Protein AF-A0A7C6Q1K0-F1 (afdb_monomer)

Secondary structure (DSSP, 8-state):
-HHHHHHHHHHHHHT-TTS-HHHHHHHHHHHHHHHHHH-HHHHHHHHHHHHHHHHHHHHHHHHHHGGG--GGGGPSTTTT-HHHHHHHHHHHHHHHHGGGGGGGTGGG-S-HHHHHHHHHHHHHHHHHHHHHHHHHHHHHH-HHHHHH-SSHHHHHHHT--BTTTB--HHHHHHHHHHHHHHHHHHHHHHHHHHHHHHHTT-S-GGGGHHHHHHHHHHHHHHS-SSHHHHHHIIIIIHHHHHHIIIIIHHHHHHHHHHHHHHHHHHHHHH--

Structure (mmCIF, N/CA/C/O backbone):
data_AF-A0A7C6Q1K0-F1
#
_entry.id   AF-A0A7C6Q1K0-F1
#
loop_
_atom_site.group_PDB
_atom_site.id
_atom_site.type_symbol
_atom_site.label_atom_id
_atom_site.label_alt_id
_atom_site.label_comp_id
_atom_site.label_asym_id
_atom_site.label_entity_id
_atom_site.label_seq_id
_atom_site.pdbx_PDB_ins_code
_atom_site.Cartn_x
_atom_site.Cartn_y
_atom_site.Cartn_z
_atom_site.occupancy
_atom_site.B_iso_or_equiv
_atom_site.auth_seq_id
_atom_site.auth_comp_id
_atom_site.auth_asym_id
_atom_site.auth_atom_id
_atom_site.pdbx_PDB_model_num
ATOM 1 N N . SER A 1 1 ? -13.123 0.750 -1.285 1.00 86.75 1 SER A N 1
ATOM 2 C CA . SER A 1 1 ? -13.668 0.394 -2.612 1.00 86.75 1 SER A CA 1
ATOM 3 C C . SER A 1 1 ? -12.655 0.609 -3.732 1.00 86.75 1 SER A C 1
ATOM 5 O O . SER A 1 1 ? -12.453 -0.332 -4.482 1.00 86.75 1 SER A O 1
ATOM 7 N N . THR A 1 2 ? -11.975 1.762 -3.834 1.00 90.44 2 THR A N 1
ATOM 8 C CA . THR A 1 2 ? -11.010 2.048 -4.922 1.00 90.44 2 THR A CA 1
ATOM 9 C C . THR A 1 2 ? -9.919 0.981 -5.064 1.00 90.44 2 THR A C 1
ATOM 11 O O . THR A 1 2 ? -9.780 0.414 -6.136 1.00 90.44 2 THR A O 1
ATOM 14 N N . ILE A 1 3 ? -9.226 0.620 -3.972 1.00 89.38 3 ILE A N 1
ATOM 15 C CA . ILE A 1 3 ? -8.176 -0.425 -3.985 1.00 89.38 3 ILE A CA 1
ATOM 16 C C . ILE A 1 3 ? -8.746 -1.793 -4.396 1.00 89.38 3 ILE A C 1
ATOM 18 O O . ILE A 1 3 ? -8.099 -2.564 -5.092 1.00 89.38 3 ILE A O 1
ATOM 22 N N . LEU A 1 4 ? -9.983 -2.096 -3.984 1.00 94.00 4 LEU A N 1
ATOM 23 C CA . LEU A 1 4 ? -10.667 -3.328 -4.377 1.00 94.00 4 LEU A CA 1
ATOM 24 C C . LEU A 1 4 ? -10.965 -3.331 -5.885 1.00 94.00 4 LEU A C 1
ATOM 26 O O . LEU A 1 4 ? -10.744 -4.346 -6.539 1.00 94.00 4 LEU A O 1
ATOM 30 N N . ARG A 1 5 ? -11.424 -2.201 -6.442 1.00 93.81 5 ARG A N 1
ATOM 31 C CA . ARG A 1 5 ? -11.647 -2.042 -7.887 1.00 93.81 5 ARG A CA 1
ATOM 32 C C . ARG A 1 5 ? -10.340 -2.158 -8.666 1.00 93.81 5 ARG A C 1
ATOM 34 O O . ARG A 1 5 ? -10.296 -2.907 -9.631 1.00 93.81 5 ARG A O 1
ATOM 41 N N . GLU A 1 6 ? -9.280 -1.500 -8.208 1.00 89.56 6 GLU A N 1
ATOM 42 C CA . GLU A 1 6 ? -7.935 -1.607 -8.784 1.00 89.56 6 GLU A CA 1
ATOM 43 C C . GLU A 1 6 ? -7.437 -3.057 -8.816 1.00 89.56 6 GLU A C 1
ATOM 45 O O . GLU A 1 6 ? -7.004 -3.529 -9.863 1.00 89.56 6 GLU A O 1
ATOM 50 N N . ALA A 1 7 ? -7.587 -3.800 -7.715 1.00 88.69 7 ALA A N 1
ATOM 51 C CA . ALA A 1 7 ? -7.227 -5.215 -7.661 1.00 88.69 7 ALA A CA 1
ATOM 52 C C . ALA A 1 7 ? -7.986 -6.064 -8.689 1.00 88.69 7 ALA A C 1
ATOM 54 O O . ALA A 1 7 ? -7.395 -6.914 -9.353 1.00 88.69 7 ALA A O 1
ATOM 55 N N . GLY A 1 8 ? -9.291 -5.824 -8.832 1.00 90.69 8 GLY A N 1
ATOM 56 C CA . GLY A 1 8 ? -10.108 -6.513 -9.824 1.00 90.69 8 GLY A CA 1
ATOM 57 C C . GLY A 1 8 ? -9.685 -6.194 -11.262 1.00 90.69 8 GLY A C 1
ATOM 58 O O . GLY A 1 8 ? -9.546 -7.113 -12.063 1.00 90.69 8 GLY A O 1
ATOM 59 N N . GLU A 1 9 ? -9.425 -4.922 -11.576 1.00 88.81 9 GLU A N 1
ATOM 60 C CA . GLU A 1 9 ? -8.975 -4.490 -12.910 1.00 88.81 9 GLU A CA 1
ATOM 61 C C . GLU A 1 9 ? -7.595 -5.059 -13.267 1.00 88.81 9 GLU A C 1
ATOM 63 O O . GLU A 1 9 ? -7.351 -5.438 -14.411 1.00 88.81 9 GLU A O 1
ATOM 68 N N . LEU 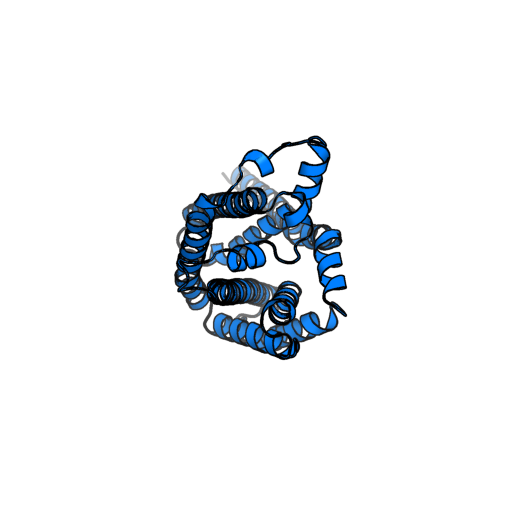A 1 10 ? -6.681 -5.175 -12.299 1.00 83.44 10 LEU A N 1
ATOM 69 C CA . LEU A 1 10 ? -5.385 -5.826 -12.520 1.00 83.44 10 LEU A CA 1
ATOM 70 C C . LEU A 1 10 ? -5.558 -7.302 -12.907 1.00 83.44 10 LEU A C 1
ATOM 72 O O . LEU A 1 10 ? -4.877 -7.785 -13.812 1.00 83.44 10 LEU A O 1
ATOM 76 N N . MET A 1 11 ? -6.510 -8.004 -12.287 1.00 85.62 11 MET A N 1
ATOM 77 C CA . MET A 1 11 ? -6.797 -9.404 -12.609 1.00 85.62 11 MET A CA 1
ATOM 78 C C . MET A 1 11 ? -7.405 -9.588 -13.987 1.00 85.62 11 MET A C 1
ATOM 80 O O . MET A 1 11 ? -6.970 -10.460 -14.743 1.00 85.62 11 MET A O 1
ATOM 84 N N . THR A 1 12 ? -8.390 -8.764 -14.326 1.00 86.56 12 THR A N 1
ATOM 85 C CA . THR A 1 12 ? -9.060 -8.849 -15.623 1.00 86.56 12 THR A CA 1
ATOM 86 C C . THR A 1 12 ? -8.162 -8.367 -16.756 1.00 86.56 12 THR A C 1
ATOM 88 O O . THR A 1 12 ? -8.265 -8.883 -17.857 1.00 86.56 12 THR A O 1
ATOM 91 N N . THR A 1 13 ? -7.237 -7.433 -16.527 1.00 79.00 13 THR A N 1
ATOM 92 C CA . THR A 1 13 ? -6.336 -6.949 -17.591 1.00 79.00 13 THR A CA 1
ATOM 93 C C . THR A 1 13 ? -5.085 -7.814 -17.757 1.00 79.00 13 THR A C 1
ATOM 95 O O . THR A 1 13 ? -4.688 -8.104 -18.894 1.00 79.00 13 THR A O 1
ATOM 98 N N . GLY A 1 14 ? -4.484 -8.241 -16.644 1.00 70.81 14 GLY A N 1
ATOM 99 C CA . GLY A 1 14 ? -3.181 -8.905 -16.621 1.00 70.81 14 GLY A CA 1
ATOM 100 C C . GLY A 1 14 ? -3.215 -10.432 -16.622 1.00 70.81 14 GLY A C 1
ATOM 101 O O . GLY A 1 14 ? -2.231 -11.036 -17.029 1.00 70.81 14 GLY A O 1
ATOM 102 N N . VAL A 1 15 ? -4.308 -11.071 -16.182 1.00 77.06 15 VAL A N 1
ATOM 103 C CA . VAL A 1 15 ? -4.287 -12.514 -15.860 1.00 77.06 15 VAL A CA 1
ATOM 104 C C . VAL A 1 15 ? -5.438 -13.281 -16.501 1.00 77.06 15 VAL A C 1
ATOM 106 O O . VAL A 1 15 ? -5.219 -14.218 -17.263 1.00 77.06 15 VAL A O 1
ATOM 109 N N . MET A 1 16 ? -6.679 -12.900 -16.193 1.00 82.75 16 MET A N 1
ATOM 110 C CA . MET A 1 16 ? -7.887 -13.655 -16.536 1.00 82.75 16 MET A CA 1
ATOM 111 C C . MET A 1 16 ? -8.927 -12.733 -17.173 1.00 82.75 16 MET A C 1
ATOM 113 O O . MET A 1 16 ? -9.925 -12.366 -16.554 1.00 82.75 16 MET A O 1
ATOM 117 N N . ARG A 1 17 ? -8.689 -12.383 -18.439 1.00 83.69 17 ARG A N 1
ATOM 118 C CA . ARG A 1 17 ? -9.529 -11.462 -19.229 1.00 83.69 17 ARG A CA 1
ATOM 119 C C . ARG A 1 17 ? -10.973 -11.923 -19.398 1.00 83.69 17 ARG A C 1
ATOM 121 O O . ARG A 1 17 ? -11.876 -11.098 -19.408 1.00 83.69 17 ARG A O 1
ATOM 128 N N . GLU A 1 18 ? -11.182 -13.234 -19.463 1.00 87.88 18 GLU A N 1
ATOM 129 C CA . GLU A 1 18 ? -12.508 -13.840 -19.633 1.00 87.88 18 GLU A CA 1
ATOM 130 C C . GLU A 1 18 ? -13.319 -13.902 -18.329 1.00 87.88 18 GLU A C 1
ATOM 132 O O . GLU A 1 18 ? -14.522 -14.157 -18.347 1.00 87.88 18 GLU A O 1
ATOM 137 N N . THR A 1 19 ? -12.679 -13.701 -17.170 1.00 90.69 19 THR A N 1
ATOM 138 C CA . THR A 1 19 ? -13.381 -13.755 -15.883 1.00 90.69 19 THR A CA 1
ATOM 139 C C . THR A 1 19 ? -13.992 -12.390 -15.569 1.00 90.69 19 THR A C 1
ATOM 141 O O . THR A 1 19 ? -13.268 -11.393 -15.548 1.00 90.69 19 THR A O 1
ATOM 144 N N . PRO A 1 20 ? -15.300 -12.305 -15.265 1.00 92.50 20 PRO A N 1
ATOM 145 C CA . PRO A 1 20 ? -15.930 -11.032 -14.947 1.00 92.50 20 PRO A CA 1
ATOM 146 C C . PRO A 1 20 ? -15.300 -10.374 -13.717 1.00 92.50 20 PRO A C 1
ATOM 148 O O . PRO A 1 20 ? -15.108 -11.020 -12.685 1.00 92.50 20 PRO A O 1
ATOM 151 N N . LEU A 1 21 ? -15.082 -9.059 -13.793 1.00 92.56 21 LEU A N 1
ATOM 152 C CA . LEU A 1 21 ? -14.539 -8.231 -12.709 1.00 92.56 21 LEU A CA 1
ATOM 153 C C . LEU A 1 21 ? -15.200 -8.526 -11.353 1.00 92.56 21 LEU A C 1
ATOM 155 O O . LEU A 1 21 ? -14.530 -8.679 -10.335 1.00 92.56 21 LEU A O 1
ATOM 159 N N . VAL A 1 22 ? -16.528 -8.647 -11.358 1.00 95.25 22 VAL A N 1
ATOM 160 C CA . VAL A 1 22 ? -17.363 -8.863 -10.172 1.00 95.25 22 VAL A CA 1
ATOM 161 C C . VAL A 1 22 ? -16.945 -10.108 -9.379 1.00 95.25 22 VAL A C 1
ATOM 163 O O . VAL A 1 22 ? -17.007 -10.092 -8.150 1.00 95.25 22 VAL A O 1
ATOM 166 N N . VAL A 1 23 ? -16.460 -11.157 -10.053 1.00 95.31 23 VAL A N 1
ATOM 167 C CA . VAL A 1 23 ? -15.987 -12.389 -9.405 1.00 95.31 23 VAL A CA 1
ATOM 168 C C . VAL A 1 23 ? -14.755 -12.096 -8.547 1.00 95.31 23 VAL A C 1
ATOM 170 O O . VAL A 1 23 ? -14.722 -12.468 -7.375 1.00 95.31 23 VAL A O 1
ATOM 173 N N . PHE A 1 24 ? -13.778 -11.352 -9.076 1.00 94.12 24 PHE A N 1
ATOM 174 C CA . PHE A 1 24 ? -12.592 -10.948 -8.312 1.00 94.12 24 PHE A CA 1
ATOM 175 C C . PHE A 1 24 ? -12.943 -10.033 -7.144 1.00 94.12 24 PHE A C 1
ATOM 177 O O . PHE A 1 24 ? -12.458 -10.248 -6.032 1.00 94.12 24 PHE A O 1
ATOM 184 N N . LEU A 1 25 ? -13.829 -9.058 -7.364 1.00 95.94 25 LEU A N 1
ATOM 185 C CA . LEU A 1 25 ? -14.272 -8.153 -6.301 1.00 95.94 25 LEU A CA 1
ATOM 186 C C . LEU A 1 25 ? -14.928 -8.930 -5.150 1.00 95.94 25 LEU A C 1
ATOM 188 O O . LEU A 1 25 ? -14.604 -8.677 -3.990 1.00 95.94 25 LEU A O 1
ATOM 192 N N . ALA A 1 26 ? -15.803 -9.892 -5.468 1.00 96.88 26 ALA A N 1
ATOM 193 C CA . ALA A 1 26 ? -16.483 -10.735 -4.488 1.00 96.88 26 ALA A CA 1
ATOM 194 C C . ALA A 1 26 ? -15.506 -11.631 -3.711 1.00 96.88 26 ALA A C 1
ATOM 196 O O . ALA A 1 26 ? -15.595 -11.714 -2.487 1.00 96.88 26 ALA A O 1
ATOM 197 N N . MET A 1 27 ? -14.548 -12.266 -4.393 1.00 96.19 27 MET A N 1
ATOM 198 C CA . MET A 1 27 ? -13.557 -13.127 -3.737 1.00 96.19 27 MET A CA 1
ATOM 199 C C . MET A 1 27 ? -12.653 -12.340 -2.785 1.00 96.19 27 MET A C 1
ATOM 201 O O . MET A 1 27 ? -12.482 -12.733 -1.632 1.00 96.19 27 MET A O 1
ATOM 205 N N . ILE A 1 28 ? -12.108 -11.207 -3.237 1.00 96.38 28 ILE A N 1
ATOM 206 C CA . ILE A 1 28 ? -11.188 -10.397 -2.427 1.00 96.38 28 ILE A CA 1
ATOM 207 C C . ILE A 1 28 ? -11.911 -9.837 -1.197 1.00 96.38 28 ILE A C 1
ATOM 209 O O . ILE A 1 28 ? -11.381 -9.917 -0.088 1.00 96.38 28 ILE A O 1
ATOM 213 N N . ILE A 1 29 ? -13.131 -9.303 -1.356 1.00 97.88 29 ILE A N 1
ATOM 214 C CA . ILE A 1 29 ? -13.875 -8.764 -0.210 1.00 97.88 29 ILE A CA 1
ATOM 215 C C . ILE A 1 29 ? -14.347 -9.865 0.743 1.00 97.88 29 ILE A C 1
ATOM 217 O O . ILE A 1 29 ? -14.373 -9.646 1.952 1.00 97.88 29 ILE A O 1
ATOM 221 N N . PHE A 1 30 ? -14.667 -11.056 0.230 1.00 97.94 30 PHE A N 1
ATOM 222 C CA . PHE A 1 30 ? -14.996 -12.213 1.057 1.00 97.94 30 PHE A CA 1
ATOM 223 C C . PHE A 1 30 ? -13.807 -12.632 1.930 1.00 97.94 30 PHE A C 1
ATOM 225 O O . PHE A 1 30 ? -13.965 -12.791 3.141 1.00 97.94 30 PHE A O 1
ATOM 232 N N . LEU A 1 31 ? -12.606 -12.734 1.349 1.00 97.06 31 LEU A N 1
ATOM 233 C CA . LEU A 1 31 ? -11.384 -13.033 2.101 1.00 97.06 31 LEU A CA 1
ATOM 234 C C . LEU A 1 31 ? -11.078 -11.948 3.139 1.00 97.06 31 LEU A C 1
ATOM 236 O O . LEU A 1 31 ? -10.775 -12.269 4.289 1.00 97.06 31 LEU A O 1
ATOM 240 N N . ALA A 1 32 ? -11.229 -10.673 2.772 1.00 97.50 32 ALA A N 1
ATOM 241 C CA . ALA A 1 32 ? -11.057 -9.556 3.697 1.00 97.50 32 ALA A CA 1
ATOM 242 C C . ALA A 1 32 ? -12.056 -9.602 4.866 1.00 97.50 32 ALA A C 1
ATOM 244 O O . ALA A 1 32 ? -11.676 -9.368 6.019 1.00 97.50 32 ALA A O 1
ATOM 245 N N . ALA A 1 33 ? -13.318 -9.939 4.590 1.00 97.75 33 ALA A N 1
ATOM 246 C CA . ALA A 1 33 ? -14.357 -10.102 5.599 1.00 97.75 33 ALA A CA 1
ATOM 247 C C . ALA A 1 33 ? -14.064 -11.279 6.540 1.00 97.75 33 ALA A C 1
ATOM 249 O O . ALA A 1 33 ? -14.185 -11.129 7.758 1.00 97.75 33 ALA A O 1
ATOM 250 N N . LEU A 1 34 ? -13.622 -12.416 5.996 1.00 97.69 34 LEU A N 1
ATOM 251 C CA . LEU A 1 34 ? -13.265 -13.605 6.768 1.00 97.69 34 LEU A CA 1
ATOM 252 C C . LEU A 1 34 ? -12.054 -13.355 7.678 1.00 97.69 34 LEU A C 1
ATOM 254 O O . LEU A 1 34 ? -12.117 -13.621 8.879 1.00 97.69 34 LEU A O 1
ATOM 258 N N . ALA A 1 35 ? -10.976 -12.785 7.136 1.00 96.81 35 ALA A N 1
ATOM 259 C CA . ALA A 1 35 ? -9.792 -12.436 7.918 1.00 96.81 35 ALA A CA 1
ATOM 260 C C . ALA A 1 35 ? -10.129 -11.424 9.026 1.00 96.8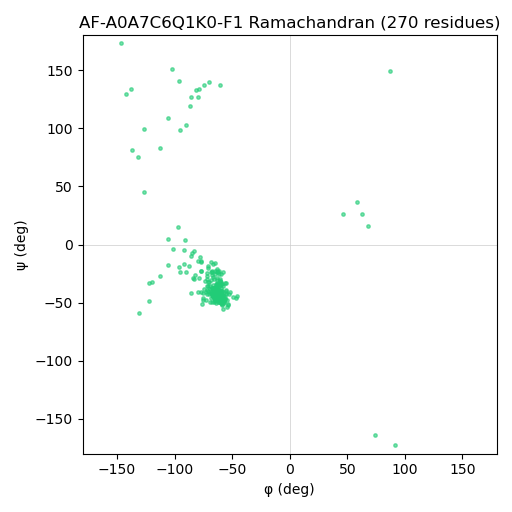1 35 ALA A C 1
ATOM 262 O O . ALA A 1 35 ? -9.699 -11.580 10.169 1.00 96.81 35 ALA A O 1
ATOM 263 N N . SER A 1 36 ? -10.974 -10.434 8.723 1.00 96.50 36 SER A N 1
ATOM 264 C CA . SER A 1 36 ? -11.435 -9.450 9.711 1.00 96.50 36 SER A CA 1
ATOM 265 C C . SER A 1 36 ? -12.348 -10.050 10.778 1.00 96.50 36 SER A C 1
ATOM 267 O O . SER A 1 36 ? -12.336 -9.585 11.914 1.00 96.50 36 SER A O 1
ATOM 269 N N . TYR A 1 37 ? -13.117 -11.094 10.458 1.00 96.56 37 TYR A N 1
ATOM 270 C CA . TYR A 1 37 ? -13.944 -11.809 11.433 1.00 96.56 37 TYR A CA 1
ATOM 271 C C . TYR A 1 37 ? -13.093 -12.506 12.506 1.00 96.56 37 TYR A C 1
ATOM 273 O O . TYR A 1 37 ? -13.410 -12.430 13.702 1.00 96.56 37 TYR A O 1
ATOM 281 N N . TRP A 1 38 ? -11.991 -13.137 12.085 1.00 95.25 38 TRP A N 1
ATOM 282 C CA . TRP A 1 38 ? -11.013 -13.752 12.988 1.00 95.25 38 TRP A CA 1
ATOM 283 C C . TRP A 1 38 ? -10.086 -12.737 13.672 1.00 95.25 38 TRP A C 1
ATOM 285 O O . TRP A 1 38 ? -9.503 -13.044 14.710 1.00 95.25 38 TRP A O 1
ATOM 295 N N . GLY A 1 39 ? -10.036 -11.504 13.168 1.00 93.00 39 GLY A N 1
ATOM 296 C CA . GLY A 1 39 ? -9.448 -10.353 13.841 1.00 93.00 39 GLY A CA 1
ATOM 297 C C . GLY A 1 39 ? -7.972 -10.117 13.523 1.00 93.00 39 GLY A C 1
ATOM 298 O O . GLY A 1 39 ? -7.369 -10.751 12.658 1.00 93.00 39 GLY A O 1
ATOM 299 N N . VAL A 1 40 ? -7.384 -9.160 14.246 1.00 92.06 40 VAL A N 1
ATOM 300 C CA . VAL A 1 40 ? -6.053 -8.611 13.942 1.00 92.06 40 VAL A CA 1
ATOM 301 C C . VAL A 1 40 ? -4.923 -9.638 13.978 1.00 92.06 40 VAL A C 1
ATOM 303 O O . VAL A 1 40 ? -3.961 -9.491 13.235 1.00 92.06 40 VAL A O 1
ATOM 306 N N . GLU A 1 41 ? -5.020 -10.686 14.800 1.00 91.88 41 GLU A N 1
ATOM 307 C CA . GLU A 1 41 ? -3.962 -11.697 14.911 1.00 91.88 41 GLU A CA 1
ATOM 308 C C . GLU A 1 41 ? -3.810 -12.510 13.626 1.00 91.88 41 GLU A C 1
ATOM 310 O O . GLU A 1 41 ? -2.688 -12.759 13.187 1.00 91.88 41 GLU A O 1
ATOM 315 N N . VAL A 1 42 ? -4.925 -12.887 12.991 1.00 94.31 42 VAL A N 1
ATOM 316 C CA . VAL A 1 42 ? -4.893 -13.586 11.699 1.00 94.31 42 VAL A CA 1
ATOM 317 C C . VAL A 1 42 ? -4.322 -12.673 10.626 1.00 94.31 42 VAL A C 1
ATOM 319 O O . VAL A 1 42 ? -3.484 -13.112 9.840 1.00 94.31 42 VAL A O 1
ATOM 322 N N . ILE A 1 43 ? -4.731 -11.403 10.622 1.00 94.31 43 ILE A N 1
ATOM 323 C CA . ILE A 1 43 ? -4.200 -10.400 9.697 1.00 94.31 43 ILE A CA 1
ATOM 324 C C . ILE A 1 43 ? -2.676 -10.286 9.895 1.00 94.31 43 ILE A C 1
ATOM 326 O O . ILE A 1 43 ? -1.909 -10.465 8.955 1.00 94.31 43 ILE A O 1
ATOM 330 N N . ALA A 1 44 ? -2.203 -10.093 11.125 1.00 91.81 44 ALA A N 1
ATOM 331 C CA . ALA A 1 44 ? -0.778 -9.957 11.421 1.00 91.81 44 ALA A CA 1
ATOM 332 C C . ALA A 1 44 ? 0.043 -11.193 11.009 1.00 91.81 44 ALA A C 1
ATOM 334 O O . ALA A 1 44 ? 1.048 -11.045 10.313 1.00 91.81 44 ALA A O 1
ATOM 335 N N . ARG A 1 45 ? -0.404 -12.405 11.368 1.00 92.88 45 ARG A N 1
ATOM 336 C CA . ARG A 1 45 ? 0.287 -13.659 11.009 1.00 92.88 45 ARG A CA 1
ATOM 337 C C . ARG A 1 45 ? 0.303 -13.901 9.503 1.00 92.88 45 ARG A C 1
ATOM 339 O O . ARG A 1 45 ? 1.300 -14.370 8.968 1.00 92.88 45 ARG A O 1
ATOM 346 N N . SER A 1 46 ? -0.781 -13.552 8.810 1.00 92.94 46 SER A N 1
ATOM 347 C CA . SER A 1 46 ? -0.835 -13.661 7.349 1.00 92.94 46 SER A CA 1
ATOM 348 C C . SER A 1 46 ? 0.182 -12.717 6.705 1.00 92.94 46 SER A C 1
ATOM 350 O O . SER A 1 46 ? 0.963 -13.150 5.861 1.00 92.94 46 SER A O 1
ATOM 352 N N . SER A 1 47 ? 0.249 -11.457 7.154 1.00 91.12 47 SER A N 1
ATOM 353 C CA . SER A 1 47 ? 1.260 -10.494 6.687 1.00 91.12 47 SER A CA 1
ATOM 354 C C . SER A 1 47 ? 2.691 -10.973 6.939 1.00 91.12 47 SER A C 1
ATOM 356 O O . SER A 1 47 ? 3.551 -10.777 6.084 1.00 91.12 47 SER A O 1
ATOM 358 N N . GLU A 1 48 ? 2.951 -11.598 8.090 1.00 91.31 48 GLU A N 1
ATOM 359 C CA . GLU A 1 48 ? 4.275 -12.117 8.457 1.00 91.31 48 GLU A CA 1
ATOM 360 C C . GLU A 1 48 ? 4.757 -13.218 7.503 1.00 91.31 48 GLU A C 1
ATOM 362 O O . GLU A 1 48 ? 5.941 -13.273 7.187 1.00 91.31 48 GLU A O 1
ATOM 367 N N . VAL A 1 49 ? 3.845 -14.048 6.991 1.00 90.88 49 VAL A N 1
ATOM 368 C CA . VAL A 1 49 ? 4.168 -15.086 5.998 1.00 90.88 49 VAL A CA 1
ATOM 369 C C . VAL A 1 49 ? 4.287 -14.501 4.590 1.00 90.88 49 VAL A C 1
ATOM 371 O O . VAL A 1 49 ? 5.184 -14.875 3.839 1.00 90.88 49 VAL A O 1
ATOM 374 N N . ILE A 1 50 ? 3.400 -13.578 4.217 1.00 89.12 50 ILE A N 1
ATOM 375 C CA . ILE A 1 50 ? 3.329 -13.024 2.857 1.00 89.12 50 ILE A CA 1
ATOM 376 C C . ILE A 1 50 ? 4.535 -12.120 2.554 1.00 89.12 50 ILE A C 1
ATOM 378 O O . ILE A 1 50 ? 5.102 -12.179 1.461 1.00 89.12 50 ILE A O 1
ATOM 382 N N . LEU A 1 51 ? 4.940 -11.279 3.509 1.00 89.19 51 LEU A N 1
ATOM 383 C CA . LEU A 1 51 ? 5.939 -10.233 3.282 1.00 89.19 51 LEU A CA 1
ATOM 384 C C . LEU A 1 51 ? 7.330 -10.778 2.884 1.00 89.19 51 LEU A C 1
ATOM 386 O O . LEU A 1 51 ? 7.859 -10.309 1.873 1.00 89.19 51 LEU A O 1
ATOM 390 N N . PRO A 1 52 ? 7.935 -11.756 3.592 1.00 88.88 52 PRO A N 1
ATOM 391 C CA . PRO A 1 52 ? 9.242 -12.295 3.215 1.00 88.88 52 PRO A CA 1
ATOM 392 C C . PRO A 1 52 ? 9.232 -12.896 1.815 1.00 88.88 52 PRO A C 1
ATOM 394 O O . PRO A 1 52 ? 10.192 -12.732 1.068 1.00 88.88 52 PRO A O 1
ATOM 397 N N . VAL A 1 53 ? 8.130 -13.547 1.443 1.00 86.81 53 VAL A N 1
ATOM 398 C CA . VAL A 1 53 ? 7.986 -14.190 0.140 1.00 86.81 53 VAL A CA 1
ATOM 399 C C . VAL A 1 53 ? 7.972 -13.150 -0.985 1.00 86.81 53 VAL A C 1
ATOM 401 O O . VAL A 1 53 ? 8.705 -13.308 -1.960 1.00 86.81 53 VAL A O 1
ATOM 404 N N . ILE A 1 54 ? 7.234 -12.043 -0.816 1.00 86.06 54 ILE A N 1
ATOM 405 C CA . ILE A 1 54 ? 7.247 -10.915 -1.766 1.00 86.06 54 ILE A CA 1
ATOM 406 C C . ILE A 1 54 ? 8.659 -10.328 -1.899 1.00 86.06 54 ILE A C 1
ATOM 408 O O . ILE A 1 54 ? 9.120 -10.073 -3.011 1.00 86.06 54 ILE A O 1
ATOM 412 N N . ILE A 1 55 ? 9.357 -10.113 -0.779 1.00 88.81 55 ILE A N 1
ATOM 413 C CA . ILE A 1 55 ? 10.700 -9.514 -0.780 1.00 88.81 55 ILE A CA 1
ATOM 414 C C . ILE A 1 55 ? 11.709 -10.427 -1.478 1.00 88.81 55 ILE A C 1
ATOM 416 O O . ILE A 1 55 ? 12.453 -9.956 -2.337 1.00 88.81 55 ILE A O 1
ATOM 420 N N . ILE A 1 56 ? 11.727 -11.719 -1.138 1.00 88.00 56 ILE A N 1
ATOM 421 C CA . ILE A 1 56 ? 12.607 -12.710 -1.772 1.00 88.00 56 ILE A CA 1
ATOM 422 C C . ILE A 1 56 ? 12.375 -12.706 -3.277 1.00 88.00 56 ILE A C 1
ATOM 424 O O . ILE A 1 56 ? 13.328 -12.614 -4.044 1.00 88.00 56 ILE A O 1
ATOM 428 N N . PHE A 1 57 ? 11.113 -12.727 -3.693 1.00 83.50 57 PHE A N 1
ATOM 429 C CA . PHE A 1 57 ? 10.757 -12.743 -5.100 1.00 83.50 57 PHE A CA 1
ATOM 430 C C . PHE A 1 57 ? 11.218 -11.479 -5.849 1.00 83.50 57 PHE A C 1
ATOM 432 O O . PHE A 1 57 ? 11.809 -11.587 -6.924 1.00 83.50 57 PHE A O 1
ATOM 439 N N . LEU A 1 58 ? 11.029 -10.285 -5.272 1.00 87.38 58 LEU A N 1
ATOM 440 C CA . LEU A 1 58 ? 11.539 -9.035 -5.854 1.00 87.38 58 LEU A CA 1
ATOM 441 C C . LEU A 1 58 ? 13.065 -9.047 -5.996 1.00 87.38 58 LEU A C 1
ATOM 443 O O . LEU A 1 58 ? 13.586 -8.654 -7.038 1.00 87.38 58 LEU A O 1
ATOM 447 N N . ILE A 1 59 ? 13.774 -9.531 -4.974 1.00 90.19 59 ILE A N 1
ATOM 448 C CA . ILE A 1 59 ? 15.234 -9.663 -5.009 1.00 90.19 59 ILE A CA 1
ATOM 449 C C . ILE A 1 59 ? 15.656 -10.649 -6.102 1.00 90.19 59 ILE A C 1
ATOM 451 O O . ILE A 1 59 ? 16.606 -10.364 -6.829 1.00 90.19 59 ILE A O 1
ATOM 455 N N . THR A 1 60 ? 14.953 -11.775 -6.255 1.00 87.12 60 THR A N 1
ATOM 456 C CA . THR A 1 60 ? 15.219 -12.749 -7.321 1.00 87.12 60 THR A CA 1
ATOM 457 C C . THR A 1 60 ? 15.059 -12.120 -8.699 1.00 87.12 60 THR A C 1
ATOM 459 O O . THR A 1 60 ? 15.965 -12.261 -9.515 1.00 87.12 60 THR A O 1
ATOM 462 N N . ILE A 1 61 ? 13.972 -11.379 -8.944 1.00 85.88 61 ILE A N 1
ATOM 463 C CA . ILE A 1 61 ? 13.775 -10.641 -10.202 1.00 85.88 61 ILE A CA 1
ATOM 464 C C . ILE A 1 61 ? 14.966 -9.719 -10.459 1.00 85.88 61 ILE A C 1
ATOM 466 O O . ILE A 1 61 ? 15.601 -9.823 -11.501 1.00 85.88 61 ILE A O 1
ATOM 470 N N . TRP A 1 62 ? 15.328 -8.863 -9.502 1.00 90.19 62 TRP A N 1
ATOM 471 C CA . TRP A 1 62 ? 16.426 -7.915 -9.706 1.00 90.19 62 TRP A CA 1
ATOM 472 C C . TRP A 1 62 ? 17.770 -8.596 -9.937 1.00 90.19 62 TRP A C 1
ATOM 474 O O . TRP A 1 62 ? 18.535 -8.135 -10.780 1.00 90.19 62 TRP A O 1
ATOM 484 N N . ALA A 1 63 ? 18.050 -9.685 -9.220 1.00 89.94 63 ALA A N 1
ATOM 485 C CA . ALA A 1 63 ? 19.272 -10.460 -9.389 1.00 89.94 63 ALA A CA 1
ATOM 486 C C . ALA A 1 63 ? 19.353 -11.093 -10.786 1.00 89.94 63 ALA A C 1
ATOM 488 O O . ALA A 1 63 ? 20.413 -11.060 -11.410 1.00 89.94 63 ALA A O 1
ATOM 489 N N . LEU A 1 64 ? 18.238 -11.625 -11.291 1.00 86.56 64 LEU A N 1
ATOM 490 C CA . LEU A 1 64 ? 18.159 -12.209 -12.630 1.00 86.56 64 LEU A CA 1
ATOM 491 C C . LEU A 1 64 ? 18.208 -11.153 -13.740 1.00 86.56 64 LEU A C 1
ATOM 493 O O . LEU A 1 64 ? 18.691 -11.452 -14.827 1.00 86.56 64 LEU A O 1
ATOM 497 N N . SER A 1 65 ? 17.771 -9.921 -13.474 1.00 88.50 65 SER A N 1
ATOM 498 C CA . SER A 1 65 ? 17.852 -8.827 -14.446 1.00 88.50 65 SER A CA 1
ATOM 499 C C . SER A 1 65 ? 19.278 -8.321 -14.674 1.00 88.50 65 SER A C 1
ATOM 501 O O . SER A 1 65 ? 19.535 -7.772 -15.741 1.00 88.50 65 SER A O 1
ATOM 503 N N . VAL A 1 66 ? 20.201 -8.492 -13.710 1.00 90.94 66 VAL A N 1
ATOM 504 C CA . VAL A 1 66 ? 21.563 -7.906 -13.733 1.00 90.94 66 VAL A CA 1
ATOM 505 C C . VAL A 1 66 ? 22.302 -8.067 -15.071 1.00 90.94 66 VAL A C 1
ATOM 507 O O . VAL A 1 66 ? 22.851 -7.068 -15.535 1.00 90.94 66 VAL A O 1
ATOM 510 N N . PRO A 1 67 ? 22.326 -9.249 -15.722 1.00 89.62 67 PRO A N 1
ATOM 511 C CA . PRO A 1 67 ? 23.063 -9.440 -16.974 1.00 89.62 67 PRO A CA 1
ATOM 512 C C . PRO A 1 67 ? 22.554 -8.590 -18.145 1.00 89.62 67 PRO A C 1
ATOM 514 O O . PRO A 1 67 ? 23.305 -8.341 -19.081 1.00 89.62 67 PRO A O 1
ATOM 517 N N . ASN A 1 68 ? 21.295 -8.150 -18.089 1.00 89.56 68 ASN A N 1
ATOM 518 C CA . ASN A 1 68 ? 20.607 -7.449 -19.172 1.00 89.56 68 ASN A CA 1
ATOM 519 C C . ASN A 1 68 ? 20.457 -5.940 -18.905 1.00 89.56 68 ASN A C 1
ATOM 521 O O . ASN A 1 68 ? 19.801 -5.242 -19.673 1.00 89.56 68 ASN A O 1
ATOM 525 N N . LEU A 1 69 ? 21.022 -5.423 -17.808 1.00 93.88 69 LEU A N 1
ATOM 526 C CA . LEU A 1 69 ? 20.917 -4.004 -17.473 1.00 93.88 69 LEU A CA 1
ATOM 527 C C . LEU A 1 69 ? 21.906 -3.170 -18.286 1.00 93.88 69 LEU A C 1
ATOM 529 O O . LEU A 1 69 ? 23.116 -3.381 -18.203 1.00 93.88 69 LEU A O 1
ATOM 533 N N . ASP A 1 70 ? 21.400 -2.141 -18.962 1.00 95.31 70 ASP A N 1
ATOM 534 C CA . ASP A 1 70 ? 22.228 -1.095 -19.552 1.00 95.31 70 ASP A CA 1
ATOM 535 C C . ASP A 1 70 ? 22.115 0.194 -18.727 1.00 95.31 70 ASP A C 1
ATOM 537 O O . ASP A 1 70 ? 21.109 0.902 -18.729 1.00 95.31 70 ASP A O 1
ATOM 541 N N . LEU A 1 71 ? 23.185 0.536 -18.006 1.00 94.88 71 LEU A N 1
ATOM 542 C CA . LEU A 1 71 ? 23.226 1.747 -17.182 1.00 94.88 71 LEU A CA 1
ATOM 543 C C . LEU A 1 71 ? 23.226 3.039 -18.015 1.00 94.88 71 LEU A C 1
ATOM 545 O O . LEU A 1 71 ? 22.961 4.111 -17.460 1.00 94.88 71 LEU A O 1
ATOM 549 N N . ALA A 1 72 ? 23.502 2.973 -19.323 1.00 95.88 72 ALA A N 1
ATOM 550 C CA . ALA A 1 72 ? 23.356 4.120 -20.214 1.00 95.88 72 ALA A CA 1
ATOM 551 C C . ALA A 1 72 ? 21.895 4.590 -20.291 1.00 95.88 72 ALA A C 1
ATOM 553 O O . ALA A 1 72 ? 21.661 5.796 -20.373 1.00 95.88 72 ALA A O 1
ATOM 554 N N . ASN A 1 73 ? 20.931 3.676 -20.135 1.00 95.50 73 ASN A N 1
ATOM 555 C CA . ASN A 1 73 ? 19.499 3.981 -20.125 1.00 95.50 73 ASN A CA 1
ATOM 556 C C . ASN A 1 73 ? 19.053 4.863 -18.946 1.00 95.50 73 ASN A C 1
ATOM 558 O O . ASN A 1 73 ? 17.970 5.447 -18.984 1.00 95.50 73 ASN A O 1
ATOM 562 N N . LEU A 1 74 ? 19.876 4.992 -17.897 1.00 93.50 74 LEU A N 1
ATOM 563 C CA . LEU A 1 74 ? 19.612 5.905 -16.777 1.00 93.50 74 LEU A CA 1
ATOM 564 C C . LEU A 1 74 ? 19.939 7.364 -17.120 1.00 93.50 74 LEU A C 1
ATOM 566 O O . LEU A 1 74 ? 19.625 8.266 -16.341 1.00 93.50 74 LEU A O 1
ATOM 570 N N . LYS A 1 75 ? 20.607 7.609 -18.251 1.00 93.25 75 LYS A N 1
ATOM 571 C CA . LYS A 1 75 ? 21.000 8.944 -18.695 1.00 93.25 75 LYS A CA 1
ATOM 572 C C . LYS A 1 75 ? 20.065 9.443 -19.803 1.00 93.25 75 LYS A C 1
ATOM 574 O O . LYS A 1 75 ? 19.604 8.647 -20.614 1.00 93.25 75 LYS A O 1
ATOM 579 N N . PRO A 1 76 ? 19.870 10.768 -19.908 1.00 91.62 76 PRO A N 1
ATOM 580 C CA . PRO A 1 76 ? 20.310 11.811 -18.973 1.00 91.62 76 PRO A CA 1
ATOM 581 C C . PRO A 1 76 ? 19.480 11.853 -17.676 1.00 91.62 76 PRO A C 1
ATOM 583 O O . PRO A 1 76 ? 18.255 11.811 -17.701 1.00 91.62 76 PRO A O 1
ATOM 586 N N . VAL A 1 77 ? 20.155 12.013 -16.533 1.00 91.06 77 VAL A N 1
ATOM 587 C CA . VAL A 1 77 ? 19.494 12.259 -15.241 1.00 91.06 77 VAL A CA 1
ATOM 588 C C . VAL A 1 77 ? 19.142 13.744 -15.147 1.00 91.06 77 VAL A C 1
ATOM 590 O O . VAL A 1 77 ? 20.001 14.583 -15.407 1.00 91.06 77 VAL A O 1
ATOM 593 N N . LEU A 1 78 ? 17.907 14.068 -14.742 1.00 89.62 78 LEU A N 1
ATOM 594 C CA . LEU A 1 78 ? 17.424 15.451 -14.570 1.00 89.62 78 LEU A CA 1
ATOM 595 C C . LEU A 1 78 ? 17.508 16.316 -15.844 1.00 89.62 78 LEU A C 1
ATOM 597 O O . LEU A 1 78 ? 17.765 17.515 -15.756 1.00 89.62 78 LEU A O 1
ATOM 601 N N . ALA A 1 79 ? 17.259 15.731 -17.020 1.00 89.56 79 ALA A N 1
ATOM 602 C CA . ALA A 1 79 ? 17.299 16.448 -18.301 1.00 89.56 79 ALA A CA 1
ATOM 603 C C . ALA A 1 79 ? 16.426 17.715 -18.316 1.00 89.56 79 ALA A C 1
ATOM 605 O O . ALA A 1 79 ? 16.873 18.771 -18.754 1.00 89.56 79 ALA A O 1
ATOM 606 N N . ASP A 1 80 ? 15.223 17.615 -17.746 1.00 89.81 80 ASP A N 1
ATOM 607 C CA . ASP A 1 80 ? 14.240 18.702 -17.660 1.00 89.81 80 ASP A CA 1
ATOM 608 C C . ASP A 1 80 ? 14.278 19.438 -16.301 1.00 89.81 80 ASP A C 1
ATOM 610 O O . ASP A 1 80 ? 13.349 20.161 -15.925 1.00 89.81 80 ASP A O 1
ATOM 614 N N . GLY A 1 81 ? 15.348 19.242 -15.522 1.00 93.00 81 GLY A N 1
ATOM 615 C CA . GLY A 1 81 ? 15.537 19.835 -14.200 1.00 93.00 81 GLY A CA 1
ATOM 616 C C . GLY A 1 81 ? 14.686 19.208 -13.086 1.00 93.00 81 GLY A C 1
ATOM 617 O O . GLY A 1 81 ? 14.151 18.107 -13.196 1.00 93.00 81 GLY A O 1
ATOM 618 N N . TRP A 1 82 ? 14.584 19.916 -11.957 1.00 93.50 82 TRP A N 1
ATOM 619 C CA . TRP A 1 82 ? 13.957 19.404 -10.728 1.00 93.50 82 TRP A CA 1
ATOM 620 C C . TRP A 1 82 ? 12.432 19.505 -10.704 1.00 93.50 82 TRP A C 1
ATOM 622 O O . TRP A 1 82 ? 11.775 18.735 -10.004 1.00 93.50 82 TRP A O 1
ATOM 632 N N . ILE A 1 83 ? 11.856 20.452 -11.450 1.00 93.56 83 ILE A N 1
ATOM 633 C CA . ILE A 1 83 ? 10.414 20.732 -11.402 1.00 93.56 83 ILE A CA 1
ATOM 634 C C . ILE A 1 83 ? 9.591 19.496 -11.805 1.00 93.56 83 ILE A C 1
ATOM 636 O O . ILE A 1 83 ? 8.683 19.132 -11.049 1.00 93.56 83 ILE A O 1
ATOM 640 N N . PRO A 1 84 ? 9.898 18.793 -12.916 1.00 89.75 84 PRO A N 1
ATOM 641 C CA . PRO A 1 84 ? 9.162 17.588 -13.292 1.00 89.75 84 PRO A CA 1
ATOM 642 C C . PRO A 1 84 ? 9.303 16.462 -12.265 1.00 89.75 84 PRO A C 1
ATOM 644 O O . PRO A 1 84 ? 8.325 15.775 -11.988 1.00 89.75 84 PRO A O 1
ATOM 647 N N . VAL A 1 85 ? 10.476 16.320 -11.635 1.00 88.81 85 VAL A N 1
ATOM 648 C CA . VAL A 1 85 ? 10.720 15.303 -10.598 1.00 88.81 85 VAL A CA 1
ATOM 649 C C . VAL A 1 85 ? 9.863 15.556 -9.363 1.00 88.81 85 VAL A C 1
ATOM 651 O O . VAL A 1 85 ? 9.198 14.644 -8.874 1.00 88.81 85 VAL A O 1
ATOM 654 N N . ILE A 1 86 ? 9.816 16.800 -8.880 1.00 88.25 86 ILE A N 1
ATOM 655 C CA . ILE A 1 86 ? 8.981 17.165 -7.729 1.00 88.25 86 ILE A CA 1
ATOM 656 C C . ILE A 1 86 ? 7.507 16.935 -8.069 1.00 88.25 86 ILE A C 1
ATOM 658 O O . ILE A 1 86 ? 6.792 16.309 -7.286 1.00 88.25 86 ILE A O 1
ATOM 662 N N . ARG A 1 87 ? 7.059 17.366 -9.253 1.00 85.38 87 ARG A N 1
ATOM 663 C CA . ARG A 1 87 ? 5.669 17.184 -9.691 1.00 85.38 87 ARG A CA 1
ATOM 664 C C . ARG A 1 87 ? 5.287 15.704 -9.797 1.00 85.38 87 ARG A C 1
ATOM 666 O O . ARG A 1 87 ? 4.226 15.331 -9.307 1.00 85.38 87 ARG A O 1
ATOM 673 N N . ALA A 1 88 ? 6.155 14.869 -10.367 1.00 82.38 88 ALA A N 1
ATOM 674 C CA . ALA A 1 88 ? 5.951 13.423 -10.468 1.00 82.38 88 ALA A CA 1
ATOM 675 C C . ALA A 1 88 ? 6.013 12.713 -9.104 1.00 82.38 88 ALA A C 1
ATOM 677 O O . ALA A 1 88 ? 5.429 11.646 -8.937 1.00 82.38 88 ALA A O 1
ATOM 678 N N . SER A 1 89 ? 6.683 13.306 -8.110 1.00 82.19 89 SER A N 1
ATOM 679 C CA . SER A 1 89 ? 6.753 12.746 -6.758 1.00 82.19 89 SER A CA 1
ATOM 680 C C . SER A 1 89 ? 5.475 12.959 -5.936 1.00 82.19 89 SER A C 1
ATOM 682 O O . SER A 1 89 ? 5.235 12.189 -5.008 1.00 82.19 89 SER A O 1
ATOM 684 N N . LEU A 1 90 ? 4.642 13.959 -6.269 1.00 78.00 90 LEU A N 1
ATOM 685 C CA . LEU A 1 90 ? 3.452 14.312 -5.483 1.00 78.00 90 LEU A CA 1
ATOM 686 C C . LEU A 1 90 ? 2.442 13.157 -5.363 1.00 78.00 90 LEU A C 1
ATOM 688 O O . LEU A 1 90 ? 2.098 12.824 -4.227 1.00 78.00 90 LEU A O 1
ATOM 692 N N . PRO A 1 91 ? 2.010 12.479 -6.450 1.00 73.31 91 PRO A N 1
ATOM 693 C CA . PRO A 1 91 ? 1.110 11.330 -6.324 1.00 73.31 91 PRO A CA 1
ATOM 694 C C . PRO A 1 91 ? 1.706 10.204 -5.466 1.00 73.31 91 PRO A C 1
ATOM 696 O O . PRO A 1 91 ? 0.996 9.555 -4.703 1.00 73.31 91 PRO A O 1
ATOM 699 N N . SER A 1 92 ? 3.028 10.016 -5.516 1.00 70.94 92 SER A N 1
ATOM 700 C CA . SER A 1 92 ? 3.740 8.988 -4.746 1.00 70.94 92 SER A CA 1
ATOM 701 C C . SER A 1 92 ? 3.804 9.276 -3.241 1.00 70.94 92 SER A C 1
ATOM 703 O O . SER A 1 92 ? 4.026 8.357 -2.452 1.00 70.94 92 SER A O 1
ATOM 705 N N . ILE A 1 93 ? 3.608 10.528 -2.807 1.00 71.38 93 ILE A N 1
ATOM 706 C CA . ILE A 1 93 ? 3.547 10.881 -1.376 1.00 71.38 93 ILE A CA 1
ATOM 707 C C . ILE A 1 93 ? 2.313 10.256 -0.716 1.00 71.38 93 ILE A C 1
ATOM 709 O O . ILE A 1 93 ? 2.402 9.808 0.424 1.00 71.38 93 ILE A O 1
ATOM 713 N N . VAL A 1 94 ? 1.201 10.147 -1.441 1.00 67.56 94 VAL A N 1
ATOM 714 C CA . VAL A 1 94 ? -0.067 9.577 -0.943 1.00 67.56 94 VAL A CA 1
ATOM 715 C C . VAL A 1 94 ? 0.099 8.110 -0.579 1.00 67.56 94 VAL A C 1
ATOM 717 O O . VAL A 1 94 ? -0.358 7.657 0.462 1.00 67.56 94 VAL A O 1
ATOM 720 N N . PHE A 1 95 ? 0.877 7.370 -1.370 1.00 65.56 95 PHE A N 1
ATOM 721 C CA . PHE A 1 95 ? 1.214 5.987 -1.039 1.00 65.56 95 PHE A CA 1
ATOM 722 C C . PHE A 1 95 ? 2.007 5.863 0.272 1.00 65.56 95 PHE A C 1
ATOM 724 O O . PHE A 1 95 ? 1.944 4.824 0.925 1.00 65.56 95 PHE A O 1
ATOM 731 N N . ARG A 1 96 ? 2.710 6.917 0.721 1.00 64.25 96 ARG A N 1
ATOM 732 C CA . ARG A 1 96 ? 3.277 6.962 2.084 1.00 64.25 96 ARG A CA 1
ATOM 733 C C . ARG A 1 96 ? 2.234 7.309 3.137 1.00 64.25 96 ARG A C 1
ATOM 735 O O . ARG A 1 96 ? 2.388 6.878 4.277 1.00 64.25 96 ARG A O 1
ATOM 742 N N . GLY A 1 97 ? 1.198 8.058 2.774 1.00 65.38 97 GLY A N 1
ATOM 743 C CA . GLY A 1 97 ? 0.042 8.335 3.621 1.00 65.38 97 GLY A CA 1
ATOM 744 C C . GLY A 1 97 ? -0.673 7.064 4.072 1.00 65.38 97 GLY A C 1
ATOM 745 O O . GLY A 1 97 ? -1.211 7.030 5.170 1.00 65.38 97 GLY A O 1
ATOM 746 N N . GLU A 1 98 ? -0.543 5.956 3.342 1.00 73.31 98 GLU A N 1
ATOM 747 C CA . GLU A 1 98 ? -1.036 4.650 3.792 1.00 73.31 98 GLU A CA 1
ATOM 748 C C . GLU A 1 98 ? -0.377 4.161 5.094 1.00 73.31 98 GLU A C 1
ATOM 750 O O . GLU A 1 98 ? -1.006 3.438 5.869 1.00 73.31 98 GLU A O 1
ATOM 755 N N . LEU A 1 99 ? 0.847 4.608 5.410 1.00 72.81 99 LEU A N 1
ATOM 756 C CA . LEU A 1 99 ? 1.490 4.323 6.700 1.00 72.81 99 LEU A CA 1
ATOM 757 C C . LEU A 1 99 ? 0.712 4.924 7.880 1.00 72.81 99 LEU A C 1
ATOM 759 O O . LEU A 1 99 ? 0.839 4.426 9.000 1.00 72.81 99 LEU A O 1
ATOM 763 N N . PHE A 1 100 ? -0.134 5.936 7.646 1.00 74.62 100 PHE A N 1
ATOM 764 C CA . PHE A 1 100 ? -1.055 6.471 8.651 1.00 74.62 100 PHE A CA 1
ATOM 765 C C . PHE A 1 100 ? -1.952 5.377 9.242 1.00 74.62 100 PHE A C 1
ATOM 767 O O . PHE A 1 100 ? -2.245 5.404 10.438 1.00 74.62 100 PHE A O 1
ATOM 774 N N . MET A 1 101 ? -2.327 4.358 8.458 1.00 78.44 101 MET A N 1
ATOM 775 C CA . MET A 1 101 ? -3.173 3.274 8.962 1.00 78.44 101 MET A CA 1
ATOM 776 C C . MET A 1 101 ? -2.544 2.487 10.108 1.00 78.44 101 MET A C 1
ATOM 778 O O . MET A 1 101 ? -3.277 1.924 10.922 1.00 78.44 101 MET A O 1
ATOM 782 N N . LEU A 1 102 ? -1.214 2.494 10.238 1.00 77.12 102 LEU A N 1
ATOM 783 C CA . LEU A 1 102 ? -0.517 1.850 11.353 1.00 77.12 102 LEU A CA 1
ATOM 784 C C . LEU A 1 102 ? -0.938 2.426 12.713 1.00 77.12 102 LEU A C 1
ATOM 786 O O . LEU A 1 102 ? -0.894 1.711 13.715 1.00 77.12 102 LEU A O 1
ATOM 790 N N . ILE A 1 103 ? -1.416 3.675 12.759 1.00 78.31 103 ILE A N 1
ATOM 791 C CA . ILE A 1 103 ? -1.904 4.309 13.990 1.00 78.31 103 ILE A CA 1
ATOM 792 C C . ILE A 1 103 ? -3.091 3.547 14.586 1.00 78.31 103 ILE A C 1
ATOM 794 O O . ILE A 1 103 ? -3.170 3.418 15.806 1.00 78.31 103 ILE A O 1
ATOM 798 N N . PHE A 1 104 ? -3.961 2.961 13.763 1.00 82.25 104 PHE A N 1
ATOM 799 C CA . PHE A 1 104 ? -5.106 2.177 14.247 1.00 82.25 104 PHE A CA 1
ATOM 800 C C . PHE A 1 104 ? -4.702 0.835 14.871 1.00 82.25 104 PHE A C 1
ATOM 802 O O . PHE A 1 104 ? -5.457 0.255 15.656 1.00 82.25 104 PHE A O 1
ATOM 809 N N . PHE A 1 105 ? -3.488 0.365 14.580 1.00 83.38 105 PHE A N 1
ATOM 810 C CA . PHE A 1 105 ? -2.914 -0.829 15.192 1.00 83.38 105 PHE A CA 1
ATOM 811 C C . PHE A 1 105 ? -2.124 -0.505 16.467 1.00 83.38 105 PHE A C 1
ATOM 813 O O . PHE A 1 105 ? -2.023 -1.366 17.336 1.00 83.38 105 PHE A O 1
ATOM 820 N N . LEU A 1 106 ? -1.629 0.730 16.649 1.00 79.81 106 LEU A N 1
ATOM 821 C CA . LEU A 1 106 ? -0.839 1.123 17.829 1.00 79.81 106 LEU A CA 1
ATOM 822 C C . LEU A 1 106 ? -1.496 0.795 19.187 1.00 79.81 106 LEU A C 1
ATOM 824 O O . LEU A 1 106 ? -0.773 0.340 20.075 1.00 79.81 106 LEU A O 1
ATOM 828 N N . PRO A 1 107 ? -2.818 0.982 19.405 1.00 79.38 107 PRO A N 1
ATOM 829 C CA . PRO A 1 107 ? -3.456 0.622 20.674 1.00 79.38 107 PRO A CA 1
ATOM 830 C C . PRO A 1 107 ? -3.400 -0.876 20.990 1.00 79.38 107 PRO A C 1
ATOM 832 O O . PRO A 1 107 ? -3.488 -1.254 22.153 1.00 79.38 107 PRO A O 1
ATOM 835 N N . GLN A 1 108 ? -3.254 -1.712 19.962 1.00 81.44 108 GLN A N 1
ATOM 836 C CA . GLN A 1 108 ? -3.254 -3.172 20.051 1.00 81.44 108 GLN A CA 1
ATOM 837 C C . GLN A 1 108 ? -1.831 -3.733 20.237 1.00 81.44 108 GLN A C 1
ATOM 839 O O . GLN A 1 108 ? -1.660 -4.936 20.423 1.00 81.44 108 GLN A O 1
ATOM 844 N N . LEU A 1 109 ? -0.798 -2.879 20.206 1.00 83.94 109 LEU A N 1
ATOM 845 C CA . LEU A 1 109 ? 0.603 -3.277 20.341 1.00 83.94 109 LEU A CA 1
ATOM 846 C C . LEU A 1 109 ? 1.108 -3.127 21.779 1.00 83.94 109 LEU A C 1
ATOM 848 O O . LEU A 1 109 ? 0.842 -2.138 22.462 1.00 83.94 109 LEU A O 1
ATOM 852 N N . ARG A 1 110 ? 1.920 -4.101 22.208 1.00 81.12 110 ARG A N 1
ATOM 853 C CA . ARG A 1 110 ? 2.510 -4.155 23.556 1.00 81.12 110 ARG A CA 1
ATOM 854 C C . ARG A 1 110 ? 3.531 -3.041 23.816 1.00 81.12 110 ARG A C 1
ATOM 856 O O . ARG A 1 110 ? 3.581 -2.518 24.921 1.00 81.12 110 ARG A O 1
ATOM 863 N N . ASP A 1 111 ? 4.333 -2.682 22.812 1.00 83.94 111 ASP A N 1
ATOM 864 C CA . ASP A 1 111 ? 5.363 -1.638 22.904 1.00 83.94 111 ASP A CA 1
ATOM 865 C C . ASP A 1 111 ? 5.180 -0.605 21.784 1.00 83.94 111 ASP A C 1
ATOM 867 O O . ASP A 1 111 ? 5.577 -0.809 20.634 1.00 83.94 111 ASP A O 1
ATOM 871 N N . LYS A 1 112 ? 4.555 0.520 22.140 1.00 81.19 112 LYS A N 1
ATOM 872 C CA . LYS A 1 112 ? 4.188 1.596 21.207 1.00 81.19 112 LYS A CA 1
ATOM 873 C C . LYS A 1 112 ? 5.402 2.378 20.699 1.00 81.19 112 LYS A C 1
ATOM 875 O O . LYS A 1 112 ? 5.399 2.837 19.558 1.00 81.19 112 LYS A O 1
ATOM 880 N N . VAL A 1 113 ? 6.443 2.523 21.523 1.00 79.50 113 VAL A N 1
ATOM 881 C CA . VAL A 1 113 ? 7.657 3.273 21.162 1.00 79.50 113 VAL A CA 1
ATOM 882 C C . VAL A 1 113 ? 8.461 2.475 20.146 1.00 79.50 113 VAL A C 1
ATOM 884 O O . VAL A 1 113 ? 8.839 3.001 19.093 1.00 79.50 113 VAL A O 1
ATOM 887 N N . LYS A 1 114 ? 8.659 1.182 20.418 1.00 84.50 114 LYS A N 1
ATOM 888 C CA . LYS A 1 114 ? 9.303 0.268 19.476 1.00 84.50 114 LYS A CA 1
ATOM 889 C C . LYS A 1 114 ? 8.501 0.157 18.181 1.00 84.50 114 LYS A C 1
ATOM 891 O O . LYS A 1 114 ? 9.103 0.210 17.112 1.00 84.50 114 LYS A O 1
ATOM 896 N N . ALA A 1 115 ? 7.171 0.073 18.265 1.00 80.75 115 ALA A N 1
ATOM 897 C CA . ALA A 1 115 ? 6.304 0.040 17.090 1.00 80.75 115 ALA A CA 1
ATOM 898 C C . ALA A 1 115 ? 6.503 1.266 16.190 1.00 80.75 115 ALA A C 1
ATOM 900 O O . ALA A 1 115 ? 6.758 1.104 15.003 1.00 80.75 115 ALA A O 1
ATOM 901 N N . ASN A 1 116 ? 6.483 2.480 16.750 1.00 78.31 116 ASN A N 1
ATOM 902 C CA . ASN A 1 116 ? 6.695 3.700 15.968 1.00 78.31 116 ASN A CA 1
ATOM 903 C C . ASN A 1 116 ? 8.069 3.716 15.273 1.00 78.31 116 ASN A C 1
ATOM 905 O O . ASN A 1 116 ? 8.169 4.037 14.090 1.00 78.31 116 ASN A O 1
ATOM 909 N N . ARG A 1 117 ? 9.130 3.311 15.985 1.00 82.56 117 ARG A N 1
ATOM 910 C CA . ARG A 1 117 ? 10.478 3.215 15.406 1.00 82.56 117 ARG A CA 1
ATOM 911 C C . ARG A 1 117 ? 10.531 2.197 14.264 1.00 82.56 117 ARG A C 1
ATOM 913 O O . ARG A 1 117 ? 11.108 2.496 13.223 1.00 82.56 117 ARG A O 1
ATOM 920 N N . ILE A 1 118 ? 9.933 1.018 14.441 1.00 85.62 118 ILE A N 1
ATOM 921 C CA . ILE A 1 118 ? 9.878 -0.021 13.402 1.00 85.62 118 ILE A CA 1
ATOM 922 C C . ILE A 1 118 ? 9.109 0.482 12.179 1.00 85.62 118 ILE A C 1
ATOM 924 O O . ILE A 1 118 ? 9.595 0.315 11.065 1.00 85.62 118 ILE A O 1
ATOM 928 N N . SER A 1 119 ? 7.967 1.145 12.370 1.00 82.31 119 SER A N 1
ATOM 929 C CA . SER A 1 119 ? 7.165 1.694 11.271 1.00 82.31 119 SER A CA 1
ATOM 930 C C . SER A 1 119 ? 7.950 2.693 10.416 1.00 82.31 119 SER A C 1
ATOM 932 O O . SER A 1 119 ? 7.856 2.661 9.190 1.00 82.31 119 SER A O 1
ATOM 934 N N . GLN A 1 120 ? 8.769 3.546 11.040 1.00 82.38 120 GLN A N 1
ATOM 935 C CA . GLN A 1 120 ? 9.624 4.494 10.316 1.00 82.38 120 GLN A CA 1
ATOM 936 C C . GLN A 1 120 ? 10.689 3.780 9.477 1.00 82.38 120 GLN A C 1
ATOM 938 O O . GLN A 1 120 ? 10.850 4.091 8.295 1.00 82.38 120 GLN A O 1
ATOM 943 N N . TRP A 1 121 ? 11.377 2.790 10.057 1.00 87.69 121 TRP A N 1
ATOM 944 C CA . TRP A 1 121 ? 12.355 1.981 9.324 1.00 87.69 121 TRP A CA 1
ATOM 945 C C . TRP A 1 121 ? 11.711 1.194 8.183 1.00 87.69 121 TRP A C 1
ATOM 947 O O . TRP A 1 121 ? 12.245 1.186 7.076 1.00 87.69 121 TRP A O 1
ATOM 957 N N . ALA A 1 122 ? 10.543 0.594 8.418 1.00 85.94 122 ALA A N 1
ATOM 958 C CA . ALA A 1 122 ? 9.792 -0.120 7.392 1.00 85.94 122 ALA A CA 1
ATOM 959 C C . ALA A 1 122 ? 9.447 0.800 6.212 1.00 85.94 122 ALA A C 1
ATOM 961 O O . ALA A 1 122 ? 9.677 0.428 5.063 1.00 85.94 122 ALA A O 1
ATOM 962 N N . GLY A 1 123 ? 8.986 2.027 6.480 1.00 84.75 123 GLY A N 1
ATOM 963 C CA . GLY A 1 123 ? 8.702 3.013 5.436 1.00 84.75 123 GLY A CA 1
ATOM 964 C C . GLY A 1 123 ? 9.927 3.370 4.587 1.00 84.75 123 GLY A C 1
ATOM 965 O O . GLY A 1 123 ? 9.826 3.448 3.362 1.00 84.75 123 GLY A O 1
ATOM 966 N N . GLN A 1 124 ? 11.098 3.538 5.209 1.00 86.94 124 GLN A N 1
ATOM 967 C CA . GLN A 1 124 ? 12.343 3.808 4.478 1.00 86.94 124 GLN A CA 1
ATOM 968 C C . GLN A 1 124 ? 12.793 2.614 3.629 1.00 86.94 124 GLN A C 1
ATOM 970 O O . GLN A 1 124 ? 13.159 2.798 2.469 1.00 86.94 124 GLN A O 1
ATOM 975 N N . ILE A 1 125 ? 12.720 1.399 4.177 1.00 89.81 125 ILE A N 1
ATOM 976 C CA . ILE A 1 125 ? 13.081 0.168 3.463 1.00 89.81 125 ILE A CA 1
ATOM 977 C C . ILE A 1 125 ? 12.169 -0.032 2.250 1.00 89.81 125 ILE A C 1
ATOM 979 O O . ILE A 1 125 ? 12.663 -0.282 1.155 1.00 89.81 125 ILE A O 1
ATOM 983 N N . ILE A 1 126 ? 10.854 0.140 2.407 1.00 87.56 126 ILE A N 1
ATOM 984 C CA . ILE A 1 126 ? 9.899 0.032 1.295 1.00 87.56 126 ILE A CA 1
ATOM 985 C C . ILE A 1 126 ? 10.209 1.079 0.217 1.00 87.56 126 ILE A C 1
ATOM 987 O O . ILE A 1 126 ? 10.261 0.742 -0.963 1.00 87.56 126 ILE A O 1
ATOM 991 N N . GLY A 1 127 ? 10.477 2.330 0.607 1.00 87.81 127 GLY A N 1
ATOM 992 C CA . GLY A 1 127 ? 10.859 3.386 -0.335 1.00 87.81 127 GLY A CA 1
ATOM 993 C C . GLY A 1 127 ? 12.127 3.051 -1.127 1.00 87.81 127 GLY A C 1
ATOM 994 O O . GLY A 1 127 ? 12.175 3.269 -2.339 1.00 87.81 127 GLY A O 1
ATOM 995 N N . LEU A 1 128 ? 13.128 2.467 -0.466 1.00 91.25 128 LEU A N 1
ATOM 996 C CA . LEU A 1 128 ? 14.346 1.995 -1.118 1.00 91.25 128 LEU A CA 1
ATOM 997 C C . LEU A 1 128 ? 14.059 0.845 -2.095 1.00 91.25 128 LEU A C 1
ATOM 999 O O . LEU A 1 128 ? 14.499 0.908 -3.239 1.00 91.25 128 LEU A O 1
ATOM 1003 N N . LEU A 1 129 ? 13.287 -0.164 -1.681 1.00 91.38 129 LEU A N 1
ATOM 1004 C CA . LEU A 1 129 ? 12.915 -1.303 -2.529 1.00 91.38 129 LEU A CA 1
ATOM 1005 C C . LEU A 1 129 ? 12.148 -0.860 -3.784 1.00 91.38 129 LEU A C 1
ATOM 1007 O O . LEU A 1 129 ? 12.451 -1.320 -4.882 1.00 91.38 129 LEU A O 1
ATOM 1011 N N . LEU A 1 130 ? 11.198 0.068 -3.646 1.00 89.56 130 LEU A N 1
ATOM 1012 C CA . LEU A 1 130 ? 10.467 0.632 -4.786 1.00 89.56 130 LEU A CA 1
ATOM 1013 C C . LEU A 1 130 ? 11.384 1.446 -5.708 1.00 89.56 130 LEU A C 1
ATOM 1015 O O . LEU A 1 130 ? 11.250 1.371 -6.927 1.00 89.56 130 LEU A O 1
ATOM 1019 N N . THR A 1 131 ? 12.343 2.184 -5.143 1.00 91.94 131 THR A N 1
ATOM 1020 C CA . THR A 1 131 ? 13.328 2.935 -5.935 1.00 91.94 131 THR A CA 1
ATOM 1021 C C . THR A 1 131 ? 14.208 1.989 -6.748 1.00 91.94 131 THR A C 1
ATOM 1023 O O . THR A 1 131 ? 14.377 2.203 -7.945 1.00 91.94 131 THR A O 1
ATOM 1026 N N . ILE A 1 132 ? 14.717 0.919 -6.125 1.00 94.38 132 ILE A N 1
ATOM 1027 C CA . ILE A 1 132 ? 15.482 -0.126 -6.819 1.00 94.38 132 ILE A CA 1
ATOM 1028 C C . ILE A 1 132 ? 14.632 -0.720 -7.943 1.00 94.38 132 ILE A C 1
ATOM 1030 O O . ILE A 1 132 ? 15.104 -0.804 -9.071 1.00 94.38 132 ILE A O 1
ATOM 1034 N N . ASN A 1 133 ? 13.362 -1.036 -7.670 1.00 93.19 133 ASN A N 1
ATOM 1035 C CA . ASN A 1 133 ? 12.447 -1.594 -8.664 1.00 93.19 133 ASN A CA 1
ATOM 1036 C C . ASN A 1 133 ? 12.365 -0.738 -9.938 1.00 93.19 133 ASN A C 1
ATOM 1038 O O . ASN A 1 133 ? 12.570 -1.256 -11.035 1.00 93.19 133 ASN A O 1
ATOM 1042 N N . VAL A 1 134 ? 12.115 0.564 -9.783 1.00 92.62 134 VAL A N 1
ATOM 1043 C CA . VAL A 1 134 ? 11.985 1.503 -10.909 1.00 92.62 134 VAL A CA 1
ATOM 1044 C C . VAL A 1 134 ? 13.325 1.714 -11.613 1.00 92.62 134 VAL A C 1
ATOM 1046 O O . VAL A 1 134 ? 13.377 1.724 -12.840 1.00 92.62 134 VAL A O 1
ATOM 1049 N N . VAL A 1 135 ? 14.424 1.844 -10.865 1.00 94.94 135 VAL A N 1
ATOM 105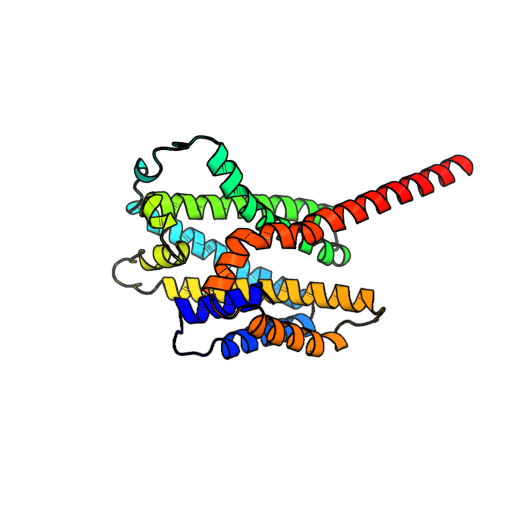0 C CA . VAL A 1 135 ? 15.765 2.016 -11.447 1.00 94.94 135 VAL A CA 1
ATOM 1051 C C . VAL A 1 135 ? 16.154 0.808 -12.296 1.00 94.94 135 VAL A C 1
ATOM 1053 O O . VAL A 1 135 ? 16.637 0.990 -13.411 1.00 94.94 135 VAL A O 1
ATOM 1056 N N . THR A 1 136 ? 15.911 -0.414 -11.816 1.00 94.81 136 THR A N 1
ATOM 1057 C CA . THR A 1 136 ? 16.191 -1.632 -12.585 1.00 94.81 136 THR A CA 1
ATOM 1058 C C . THR A 1 136 ? 15.351 -1.686 -13.860 1.00 94.81 136 THR A C 1
ATOM 1060 O O . THR A 1 136 ? 15.887 -2.005 -14.913 1.00 94.81 136 THR A O 1
ATOM 1063 N N . GLN A 1 137 ? 14.071 -1.304 -13.804 1.00 94.94 137 GLN A N 1
ATOM 1064 C CA . GLN A 1 137 ? 13.215 -1.242 -14.997 1.00 94.94 137 GLN A CA 1
ATOM 1065 C C . GLN A 1 137 ? 13.709 -0.216 -16.019 1.00 94.94 137 GLN A C 1
ATOM 1067 O O . GLN A 1 137 ? 13.749 -0.515 -17.209 1.00 94.94 137 GLN A O 1
ATOM 1072 N N . ILE A 1 138 ? 14.114 0.978 -15.572 1.00 95.94 138 ILE A N 1
ATOM 1073 C CA . ILE A 1 138 ? 14.663 2.008 -16.466 1.00 95.94 138 ILE A CA 1
ATOM 1074 C C . ILE A 1 138 ? 15.987 1.537 -17.068 1.00 95.94 138 ILE A C 1
ATOM 1076 O O . ILE A 1 138 ? 16.194 1.714 -18.261 1.00 95.94 138 ILE A O 1
ATOM 1080 N N . ALA A 1 139 ? 16.869 0.916 -16.283 1.00 96.12 139 ALA A N 1
ATOM 1081 C CA . ALA A 1 139 ? 18.122 0.368 -16.799 1.00 96.12 139 ALA A CA 1
ATOM 1082 C C . ALA A 1 139 ? 17.887 -0.762 -17.822 1.00 96.12 139 ALA A C 1
ATOM 1084 O O . ALA A 1 139 ? 18.644 -0.884 -18.781 1.00 96.12 139 ALA A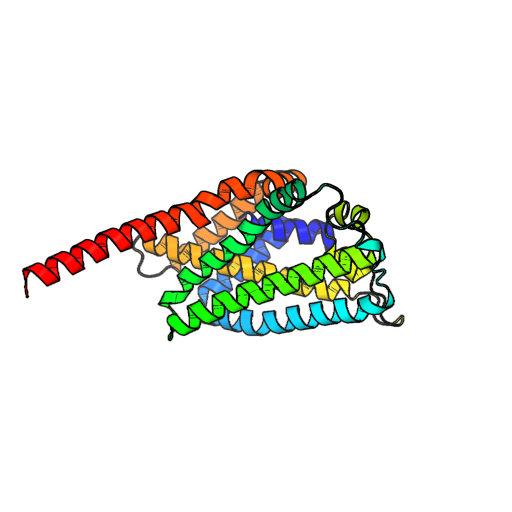 O 1
ATOM 1085 N N . PHE A 1 140 ? 16.831 -1.559 -17.646 1.00 94.75 140 PHE A N 1
ATOM 1086 C CA . PHE A 1 140 ? 16.490 -2.658 -18.550 1.00 94.75 140 PHE A CA 1
ATOM 1087 C C . PHE A 1 140 ? 15.837 -2.171 -19.856 1.00 94.75 140 PHE A C 1
ATOM 1089 O O . PHE A 1 140 ? 16.280 -2.544 -20.937 1.00 94.75 140 PHE A O 1
ATOM 1096 N N . PHE A 1 141 ? 14.799 -1.330 -19.781 1.00 94.75 141 PHE A N 1
ATOM 1097 C CA . PHE A 1 141 ? 13.981 -0.951 -20.950 1.00 94.75 141 PHE A CA 1
ATOM 1098 C C . PHE A 1 141 ? 14.219 0.469 -21.478 1.00 94.75 141 PHE A C 1
ATOM 1100 O O . PHE A 1 141 ? 13.805 0.789 -22.590 1.00 94.75 141 PHE A O 1
ATOM 1107 N N . GLY A 1 142 ? 14.828 1.350 -20.685 1.00 94.44 142 GLY A N 1
ATOM 1108 C CA . GLY A 1 142 ? 14.863 2.786 -20.955 1.00 94.44 142 GLY A CA 1
ATOM 1109 C C . GLY A 1 142 ? 13.654 3.542 -20.398 1.00 94.44 142 GLY A C 1
ATOM 1110 O O . GLY A 1 142 ? 12.537 3.033 -20.313 1.00 94.44 142 GLY A O 1
ATOM 1111 N N . ALA A 1 143 ? 13.872 4.807 -20.021 1.00 92.25 143 ALA A N 1
ATOM 1112 C CA . ALA A 1 143 ? 12.860 5.627 -19.347 1.00 92.25 143 ALA A CA 1
ATOM 1113 C C . ALA A 1 143 ? 11.603 5.883 -20.200 1.00 92.25 143 ALA A C 1
ATOM 1115 O O . ALA A 1 143 ? 10.495 5.939 -19.666 1.00 92.25 143 ALA A O 1
ATOM 1116 N N . VAL A 1 144 ? 11.766 6.023 -21.522 1.00 91.69 144 VAL A N 1
ATOM 1117 C CA . VAL A 1 144 ? 10.652 6.274 -22.452 1.00 91.69 144 VAL A CA 1
ATOM 1118 C C . VAL A 1 144 ? 9.718 5.070 -22.525 1.00 91.69 144 VAL A C 1
ATOM 1120 O O . VAL A 1 144 ? 8.503 5.244 -22.446 1.00 91.69 144 VAL A O 1
ATOM 1123 N N . GLU A 1 145 ? 10.270 3.861 -22.630 1.00 93.19 145 GLU A N 1
ATOM 1124 C CA . GLU A 1 145 ? 9.463 2.644 -22.735 1.00 93.19 145 GLU A CA 1
ATOM 1125 C C . GLU A 1 145 ? 8.786 2.303 -21.410 1.00 93.19 145 GLU A C 1
ATOM 1127 O O . GLU A 1 145 ? 7.581 2.050 -21.393 1.00 93.19 145 GLU A O 1
ATOM 1132 N N . VAL A 1 146 ? 9.494 2.428 -20.280 1.00 92.31 146 VAL A N 1
ATOM 1133 C CA . VAL A 1 146 ? 8.879 2.278 -18.946 1.00 92.31 146 VAL A CA 1
ATOM 1134 C C . VAL A 1 146 ? 7.695 3.234 -18.771 1.00 92.31 146 VAL A C 1
ATOM 1136 O O . VAL A 1 146 ? 6.651 2.827 -18.267 1.00 92.31 146 VAL A O 1
ATOM 1139 N N . GLY A 1 147 ? 7.814 4.484 -19.233 1.00 88.06 147 GLY A N 1
ATOM 1140 C CA . GLY A 1 147 ? 6.734 5.473 -19.160 1.00 88.06 147 GLY A CA 1
ATOM 1141 C C . GLY A 1 147 ? 5.506 5.159 -20.027 1.00 88.06 147 GLY A C 1
ATOM 1142 O O . GLY A 1 147 ? 4.444 5.739 -19.802 1.00 88.06 147 GLY A O 1
ATOM 1143 N N . ARG A 1 148 ? 5.629 4.254 -21.007 1.00 89.31 148 ARG A N 1
ATOM 1144 C CA . ARG A 1 148 ? 4.530 3.807 -21.885 1.00 89.31 148 ARG A CA 1
ATOM 1145 C C . ARG A 1 148 ? 3.880 2.509 -21.415 1.00 89.31 148 ARG A C 1
ATOM 1147 O O . ARG A 1 148 ? 2.759 2.204 -21.824 1.00 89.31 148 ARG A O 1
ATOM 1154 N N . MET A 1 149 ? 4.570 1.743 -20.575 1.00 87.62 149 MET A N 1
ATOM 1155 C CA . MET A 1 149 ? 4.072 0.477 -20.056 1.00 87.62 149 MET A CA 1
ATOM 1156 C C . MET A 1 149 ? 2.919 0.687 -19.077 1.00 87.62 149 MET A C 1
ATOM 1158 O O . MET A 1 149 ? 2.923 1.565 -18.219 1.00 87.62 149 MET A O 1
ATOM 1162 N N . VAL A 1 150 ? 1.927 -0.190 -19.188 1.00 80.75 150 VAL A N 1
ATOM 1163 C CA . VAL A 1 150 ? 0.735 -0.176 -18.339 1.00 80.75 150 VAL A CA 1
ATOM 1164 C C . VAL A 1 150 ? 1.036 -0.722 -16.941 1.00 80.75 150 VAL A C 1
ATOM 1166 O O . VAL A 1 150 ? 0.572 -0.155 -15.956 1.00 80.75 150 VAL A O 1
ATOM 1169 N N . ILE A 1 151 ? 1.811 -1.808 -16.855 1.00 82.62 151 ILE A N 1
ATOM 1170 C CA . ILE A 1 151 ? 2.286 -2.400 -15.596 1.00 82.62 151 ILE A CA 1
ATOM 1171 C C . ILE A 1 151 ? 3.770 -2.764 -15.785 1.00 82.62 151 ILE A C 1
ATOM 1173 O O . ILE A 1 151 ? 4.084 -3.923 -16.065 1.00 82.62 151 ILE A O 1
ATOM 1177 N N . PRO A 1 152 ? 4.695 -1.793 -15.650 1.00 88.31 152 PRO A N 1
ATOM 1178 C CA . PRO A 1 152 ? 6.116 -2.002 -15.941 1.00 88.31 152 PRO A CA 1
ATOM 1179 C C . PRO A 1 152 ? 6.732 -3.170 -15.165 1.00 88.31 152 PRO A C 1
ATOM 1181 O O . PRO A 1 152 ? 7.495 -3.956 -15.713 1.00 88.31 152 PRO A O 1
ATOM 1184 N N . THR A 1 153 ? 6.355 -3.339 -13.895 1.00 87.00 153 THR A N 1
ATOM 1185 C CA . THR A 1 153 ? 6.854 -4.432 -13.048 1.00 87.00 153 THR A CA 1
ATOM 1186 C C . THR A 1 153 ? 6.453 -5.812 -13.561 1.00 87.00 153 THR A C 1
ATOM 1188 O O . THR A 1 153 ? 7.227 -6.755 -13.417 1.00 87.00 153 THR A O 1
ATOM 1191 N N . MET A 1 154 ? 5.273 -5.933 -14.170 1.00 83.00 154 MET A N 1
ATOM 1192 C CA . MET A 1 154 ? 4.802 -7.195 -14.734 1.00 83.00 154 MET A CA 1
ATOM 1193 C C . MET A 1 154 ? 5.516 -7.498 -16.047 1.00 83.00 154 MET A C 1
ATOM 1195 O O . MET A 1 154 ? 6.099 -8.568 -16.174 1.00 83.00 154 MET A O 1
ATOM 1199 N N . THR A 1 155 ? 5.601 -6.515 -16.949 1.00 86.44 155 THR A N 1
ATOM 1200 C CA . THR A 1 155 ? 6.375 -6.633 -18.196 1.00 86.44 155 THR A CA 1
ATOM 1201 C C . THR A 1 155 ? 7.850 -6.944 -17.927 1.00 86.44 155 THR A C 1
ATOM 1203 O O . THR A 1 155 ? 8.469 -7.726 -18.645 1.00 86.44 155 THR A O 1
ATOM 1206 N N . HIS A 1 156 ? 8.419 -6.390 -16.854 1.00 87.88 156 HIS A N 1
ATOM 1207 C CA . HIS A 1 156 ? 9.780 -6.703 -16.434 1.00 87.88 156 HIS A CA 1
ATOM 1208 C C . HIS A 1 156 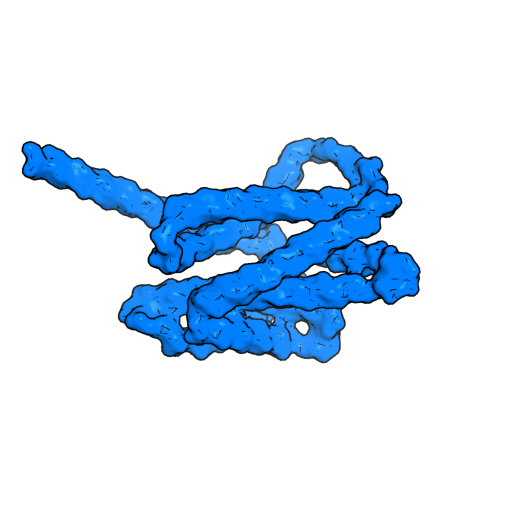? 9.939 -8.163 -16.006 1.00 87.88 156 HIS A C 1
ATOM 1210 O O . HIS A 1 156 ? 10.907 -8.796 -16.407 1.00 87.88 156 HIS A O 1
ATOM 1216 N N . ALA A 1 157 ? 8.994 -8.712 -15.238 1.00 84.94 157 ALA A N 1
ATOM 1217 C CA . ALA A 1 157 ? 9.031 -10.119 -14.845 1.00 84.94 157 ALA A CA 1
ATOM 1218 C C . ALA A 1 157 ? 8.818 -11.071 -16.033 1.00 84.94 157 ALA A C 1
ATOM 1220 O O . ALA A 1 157 ? 9.492 -12.092 -16.098 1.00 84.94 157 ALA A O 1
ATOM 1221 N N . GLU A 1 158 ? 7.943 -10.713 -16.979 1.00 83.06 158 GLU A N 1
ATOM 1222 C CA . GLU A 1 158 ? 7.723 -11.455 -18.234 1.00 83.06 158 GLU A CA 1
ATOM 1223 C C . GLU A 1 158 ? 8.973 -11.484 -19.128 1.00 83.06 158 GLU A C 1
ATOM 1225 O O . GLU A 1 158 ? 9.172 -12.425 -19.887 1.00 83.06 158 GLU A O 1
ATOM 1230 N N . SER A 1 159 ? 9.829 -10.463 -19.036 1.00 84.00 159 SER A N 1
ATOM 1231 C CA . SER A 1 159 ? 11.049 -10.354 -19.850 1.00 84.00 159 SER A CA 1
ATOM 1232 C C . SER A 1 159 ? 12.237 -11.142 -19.285 1.00 84.00 159 SER A C 1
ATOM 1234 O O . SER A 1 159 ? 13.299 -11.180 -19.906 1.00 84.00 159 SER A O 1
ATOM 1236 N N . ILE A 1 160 ? 12.100 -11.735 -18.094 1.00 81.12 160 ILE A N 1
ATOM 1237 C CA . ILE A 1 160 ? 13.156 -12.538 -17.473 1.00 81.12 160 ILE A CA 1
ATOM 12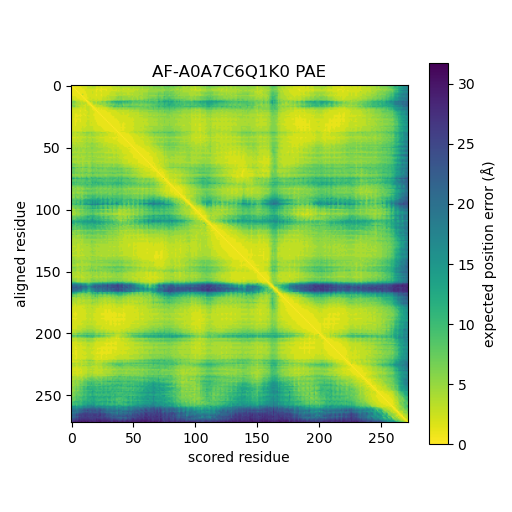38 C C . ILE A 1 160 ? 12.987 -13.992 -17.908 1.00 81.12 160 ILE A C 1
ATOM 1240 O O . ILE A 1 160 ? 12.168 -14.731 -17.367 1.00 81.12 160 ILE A O 1
ATOM 1244 N N . GLU A 1 161 ? 13.825 -14.423 -18.845 1.00 68.19 161 GLU A N 1
ATOM 1245 C CA . GLU A 1 161 ? 13.941 -15.831 -19.217 1.00 68.19 161 GLU A CA 1
ATOM 1246 C C . GLU A 1 161 ? 14.949 -16.542 -18.306 1.00 68.19 161 GLU A C 1
ATOM 1248 O O . GLU A 1 161 ? 16.135 -16.206 -18.256 1.00 68.19 161 GLU A O 1
ATOM 1253 N N . PHE A 1 162 ? 14.496 -17.561 -17.576 1.00 62.34 162 PHE A N 1
ATOM 1254 C CA . PHE A 1 162 ? 15.371 -18.361 -16.722 1.00 62.34 162 PHE A CA 1
ATOM 1255 C C . PHE A 1 162 ? 15.837 -19.620 -17.458 1.00 62.34 162 PHE A C 1
ATOM 1257 O O . PHE A 1 162 ? 15.110 -20.617 -17.507 1.00 62.34 162 PHE A O 1
ATOM 1264 N N . PHE A 1 163 ? 17.055 -19.575 -18.014 1.00 55.91 163 PHE A N 1
ATOM 1265 C CA . PHE A 1 163 ? 17.797 -20.723 -18.572 1.00 55.91 163 PHE A CA 1
ATOM 1266 C C . PHE A 1 163 ? 16.979 -21.665 -19.494 1.00 55.91 163 PHE A C 1
ATOM 1268 O O . PHE A 1 163 ? 17.298 -22.847 -19.596 1.00 55.91 163 PHE A O 1
ATOM 1275 N N . GLY A 1 164 ? 15.918 -21.173 -20.147 1.00 57.88 164 GLY A N 1
ATOM 1276 C CA . GLY A 1 164 ? 15.015 -21.975 -20.984 1.00 57.88 164 GLY A CA 1
ATOM 1277 C C . GLY A 1 164 ? 14.141 -23.007 -20.244 1.00 57.88 164 GLY A C 1
ATOM 1278 O O . GLY A 1 164 ? 13.630 -23.917 -20.887 1.00 57.88 164 GLY A O 1
ATOM 1279 N N . VAL A 1 165 ? 13.988 -22.924 -18.911 1.00 53.09 165 VAL A N 1
ATOM 1280 C CA . VAL A 1 165 ? 13.204 -23.897 -18.104 1.00 53.09 165 VAL A CA 1
ATOM 1281 C C . VAL A 1 165 ? 12.064 -23.242 -17.313 1.00 53.09 165 VAL A C 1
ATOM 1283 O O . VAL A 1 165 ? 11.015 -23.855 -17.117 1.00 53.09 165 VAL A O 1
ATOM 1286 N N . LEU A 1 166 ? 12.235 -21.999 -16.858 1.00 56.94 166 LEU A N 1
ATOM 1287 C CA . LEU A 1 166 ? 11.198 -21.231 -16.157 1.00 56.94 166 LEU A CA 1
ATOM 1288 C C . LEU A 1 166 ? 10.779 -20.055 -17.046 1.00 56.94 166 LEU A C 1
ATOM 1290 O O . LEU A 1 166 ? 11.273 -18.943 -16.905 1.00 56.94 166 LEU A O 1
ATOM 1294 N N . GLU A 1 167 ? 9.872 -20.336 -17.980 1.00 59.72 167 GLU A N 1
ATOM 1295 C CA . GLU A 1 167 ? 9.322 -19.359 -18.936 1.00 59.72 167 GLU A CA 1
ATOM 1296 C C . GLU A 1 167 ? 8.140 -18.553 -18.370 1.00 59.72 167 GLU A C 1
ATOM 1298 O O . GLU A 1 167 ? 7.654 -17.649 -19.034 1.00 59.72 167 GLU A O 1
ATOM 1303 N N . ARG A 1 168 ? 7.640 -18.895 -17.168 1.00 71.31 168 ARG A N 1
ATOM 1304 C CA . ARG A 1 168 ? 6.429 -18.292 -16.576 1.00 71.31 168 ARG A CA 1
ATOM 1305 C C . ARG A 1 168 ? 6.616 -17.730 -15.165 1.00 71.31 168 ARG A C 1
ATOM 1307 O O . ARG A 1 168 ? 5.827 -18.008 -14.253 1.00 71.31 168 ARG A O 1
ATOM 1314 N N . VAL A 1 169 ? 7.700 -16.989 -14.944 1.00 71.44 169 VAL A N 1
ATOM 1315 C CA . VAL A 1 169 ? 8.001 -16.368 -13.638 1.00 71.44 169 VAL A CA 1
ATOM 1316 C C . VAL A 1 169 ? 6.949 -15.307 -13.272 1.00 71.44 169 VAL A C 1
ATOM 1318 O O . VAL A 1 169 ? 6.667 -15.085 -12.089 1.00 71.44 169 VAL A O 1
ATOM 1321 N N . GLU A 1 170 ? 6.282 -14.716 -14.264 1.00 74.56 170 GLU A N 1
ATOM 1322 C CA . GLU A 1 170 ? 5.203 -13.744 -14.091 1.00 74.56 170 GLU A CA 1
ATOM 1323 C C . GLU A 1 170 ? 3.996 -14.307 -13.328 1.00 74.56 170 GLU A C 1
ATOM 1325 O O . GLU A 1 170 ? 3.372 -13.579 -12.557 1.00 74.56 170 GLU A O 1
ATOM 1330 N N . ILE A 1 171 ? 3.692 -15.606 -13.449 1.00 77.81 171 ILE A N 1
ATOM 1331 C CA . ILE A 1 171 ? 2.562 -16.223 -12.726 1.00 77.81 171 ILE A CA 1
ATOM 1332 C C . ILE A 1 171 ? 2.781 -16.143 -11.212 1.00 77.81 171 ILE A C 1
ATOM 1334 O O . ILE A 1 171 ? 1.850 -15.872 -10.448 1.00 77.81 171 ILE A O 1
ATOM 1338 N N . ILE A 1 172 ? 4.024 -16.343 -10.776 1.00 78.31 172 ILE A N 1
ATOM 1339 C CA . ILE A 1 172 ? 4.401 -16.258 -9.365 1.00 78.31 172 ILE A CA 1
ATOM 1340 C C . ILE A 1 172 ? 4.285 -14.803 -8.882 1.00 78.31 172 ILE A C 1
ATOM 1342 O O . ILE A 1 172 ? 3.731 -14.561 -7.806 1.00 78.31 172 ILE A O 1
ATOM 1346 N N . LEU A 1 173 ? 4.722 -13.832 -9.699 1.00 76.50 173 LEU A N 1
ATOM 1347 C CA . LEU A 1 173 ? 4.558 -12.403 -9.403 1.00 76.50 173 LEU A CA 1
ATOM 1348 C C . LEU A 1 173 ? 3.083 -12.057 -9.194 1.00 76.50 173 LEU A C 1
ATOM 1350 O O . LEU A 1 173 ? 2.730 -11.434 -8.194 1.00 76.50 173 LEU A O 1
ATOM 1354 N N . ILE A 1 174 ? 2.231 -12.475 -10.127 1.00 78.81 174 ILE A N 1
ATOM 1355 C CA . ILE A 1 174 ? 0.791 -12.230 -10.101 1.00 78.81 174 ILE A CA 1
ATOM 1356 C C . ILE A 1 174 ? 0.181 -12.791 -8.813 1.00 78.81 174 ILE A C 1
ATOM 1358 O O . ILE A 1 174 ? -0.530 -12.074 -8.109 1.00 78.81 174 ILE A O 1
ATOM 1362 N N . ALA A 1 175 ? 0.493 -14.041 -8.458 1.00 82.94 175 ALA A N 1
ATOM 1363 C CA . ALA A 1 175 ? -0.024 -14.670 -7.245 1.00 82.94 175 ALA A CA 1
ATOM 1364 C C . ALA A 1 175 ? 0.336 -13.867 -5.983 1.00 82.94 175 ALA A C 1
ATOM 1366 O O . ALA A 1 175 ? -0.522 -13.615 -5.126 1.00 82.94 175 ALA A O 1
ATOM 1367 N N . PHE A 1 176 ? 1.583 -13.403 -5.882 1.00 83.00 176 PHE A N 1
ATOM 1368 C CA . PHE A 1 176 ? 2.028 -12.590 -4.752 1.00 83.00 176 PHE A CA 1
ATOM 1369 C C . PHE A 1 176 ? 1.448 -11.182 -4.755 1.00 83.00 176 PHE A C 1
ATOM 1371 O O . PHE A 1 176 ? 1.102 -10.669 -3.690 1.00 83.00 176 PHE A O 1
ATOM 1378 N N . TRP A 1 177 ? 1.267 -10.577 -5.926 1.00 82.44 177 TRP A N 1
ATOM 1379 C CA . TRP A 1 177 ? 0.641 -9.266 -6.046 1.00 82.44 177 TRP A CA 1
ATOM 1380 C C . TRP A 1 177 ? -0.825 -9.313 -5.610 1.00 82.44 177 TRP A C 1
ATOM 1382 O O . TRP A 1 177 ? -1.244 -8.495 -4.790 1.00 82.44 177 TRP A O 1
ATOM 1392 N N . ILE A 1 178 ? -1.589 -10.312 -6.068 1.00 86.31 178 ILE A N 1
ATOM 1393 C CA . ILE A 1 178 ? -2.981 -10.546 -5.642 1.00 86.31 178 ILE A CA 1
ATOM 1394 C C . ILE A 1 178 ? -3.049 -10.744 -4.133 1.00 86.31 178 ILE A C 1
ATOM 1396 O O . ILE A 1 178 ? -3.917 -10.190 -3.458 1.00 86.31 178 ILE A O 1
ATOM 1400 N N . THR A 1 179 ? -2.121 -11.526 -3.592 1.00 89.56 179 THR A N 1
ATOM 1401 C CA . THR A 1 179 ? -2.058 -11.787 -2.156 1.00 89.56 179 THR A CA 1
ATOM 1402 C C . THR A 1 179 ? -1.774 -10.494 -1.387 1.00 89.56 179 THR A C 1
ATOM 1404 O O . THR A 1 179 ? -2.490 -10.170 -0.439 1.00 89.56 179 THR A O 1
ATOM 1407 N N . GLY A 1 180 ? -0.803 -9.695 -1.839 1.00 90.25 180 GLY A N 1
ATOM 1408 C CA . GLY A 1 180 ? -0.467 -8.400 -1.251 1.00 90.25 180 GLY A CA 1
ATOM 1409 C C . GLY A 1 180 ? -1.612 -7.388 -1.325 1.00 90.25 180 GLY A C 1
ATOM 1410 O O . GLY A 1 180 ? -1.927 -6.746 -0.322 1.00 90.25 180 GLY A O 1
ATOM 1411 N N . ILE A 1 181 ? -2.293 -7.270 -2.468 1.00 89.50 181 ILE A N 1
ATOM 1412 C CA . ILE A 1 181 ? -3.413 -6.331 -2.615 1.00 89.50 181 ILE A CA 1
ATOM 1413 C C . ILE A 1 181 ? -4.652 -6.796 -1.845 1.00 89.50 181 ILE A C 1
ATOM 1415 O O . ILE A 1 181 ? -5.330 -5.973 -1.236 1.00 89.50 181 ILE A O 1
ATOM 1419 N N . THR A 1 182 ? -4.909 -8.104 -1.773 1.00 93.06 182 THR A N 1
ATOM 1420 C CA . THR A 1 182 ? -5.964 -8.670 -0.915 1.00 93.06 182 THR A CA 1
ATOM 1421 C C . THR A 1 182 ? -5.674 -8.365 0.547 1.00 93.06 182 THR A C 1
ATOM 1423 O O . THR A 1 182 ? -6.567 -7.953 1.293 1.00 93.06 182 THR A O 1
ATOM 1426 N N . MET A 1 183 ? -4.410 -8.484 0.951 1.00 93.50 183 MET A N 1
ATOM 1427 C CA . MET A 1 183 ? -3.987 -8.140 2.299 1.00 93.50 183 MET A CA 1
ATOM 1428 C C . MET A 1 183 ? -4.158 -6.647 2.588 1.00 93.50 183 MET A C 1
ATOM 1430 O O . MET A 1 183 ? -4.675 -6.265 3.639 1.00 93.50 183 MET A O 1
ATOM 1434 N N . LYS A 1 184 ? -3.818 -5.795 1.619 1.00 91.69 184 LYS A N 1
ATOM 1435 C CA . LYS A 1 184 ? -4.058 -4.352 1.687 1.00 91.69 184 LYS A CA 1
ATOM 1436 C C . LYS A 1 184 ? -5.548 -4.043 1.841 1.00 91.69 184 LYS A C 1
ATOM 1438 O O . LYS A 1 184 ? -5.926 -3.349 2.781 1.00 91.69 184 LYS A O 1
ATOM 1443 N N . VAL A 1 185 ? -6.414 -4.610 0.997 1.00 94.81 185 VAL A N 1
ATOM 1444 C CA . VAL A 1 185 ? -7.875 -4.459 1.125 1.00 94.81 185 VAL A CA 1
ATOM 1445 C C . VAL A 1 185 ? -8.347 -4.901 2.512 1.00 94.81 185 VAL A C 1
ATOM 1447 O O . VAL A 1 185 ? -9.136 -4.190 3.129 1.00 94.81 185 VAL A O 1
ATOM 1450 N N . THR A 1 186 ? -7.822 -6.014 3.029 1.00 95.88 186 THR A N 1
ATOM 1451 C CA . THR A 1 186 ? -8.139 -6.536 4.367 1.00 95.88 186 THR A CA 1
ATOM 1452 C C . THR A 1 186 ? -7.781 -5.550 5.476 1.00 95.88 186 THR A C 1
ATOM 1454 O O . THR A 1 186 ? -8.615 -5.280 6.337 1.00 95.88 186 THR A O 1
ATOM 1457 N N . ILE A 1 187 ? -6.581 -4.963 5.444 1.00 93.56 187 ILE A N 1
ATOM 1458 C CA . ILE A 1 187 ? -6.129 -3.978 6.440 1.00 93.56 187 ILE A CA 1
ATOM 1459 C C . ILE A 1 187 ? -7.046 -2.750 6.442 1.00 93.56 187 ILE A C 1
ATOM 1461 O O . ILE A 1 187 ? -7.535 -2.345 7.497 1.00 93.56 187 ILE A O 1
ATOM 1465 N N . PHE A 1 188 ? -7.329 -2.188 5.266 1.00 92.44 188 PHE A N 1
ATOM 1466 C CA .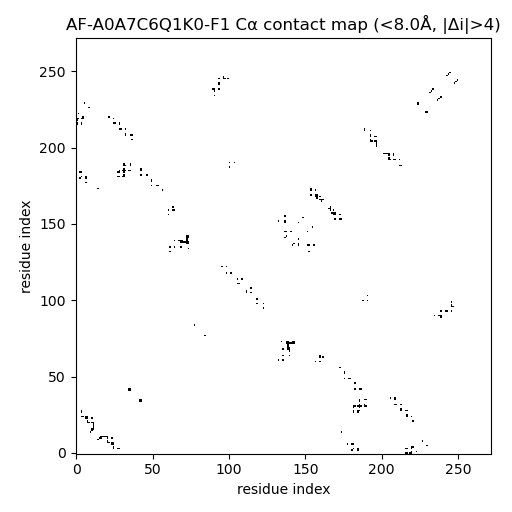 PHE A 1 188 ? -8.199 -1.015 5.139 1.00 92.44 188 PHE A CA 1
ATOM 1467 C C . PHE A 1 188 ? -9.638 -1.324 5.561 1.00 92.44 188 PHE A C 1
ATOM 1469 O O . PHE A 1 188 ? -10.296 -0.501 6.195 1.00 92.44 188 PHE A O 1
ATOM 1476 N N . PHE A 1 189 ? -10.140 -2.503 5.200 1.00 95.69 189 PHE A N 1
ATOM 1477 C CA . PHE A 1 189 ? -11.468 -2.964 5.584 1.00 95.69 189 PHE A CA 1
ATOM 1478 C C . PHE A 1 189 ? -11.580 -3.126 7.106 1.00 95.69 189 PHE A C 1
ATOM 1480 O O . PHE A 1 189 ? -12.509 -2.593 7.709 1.00 95.69 189 PHE A O 1
ATOM 1487 N N . TYR A 1 190 ? -10.594 -3.766 7.740 1.00 95.44 190 TYR A N 1
ATOM 1488 C CA . TYR A 1 190 ? -10.532 -3.931 9.192 1.00 95.44 190 TYR A CA 1
ATOM 1489 C C . TYR A 1 190 ? -10.487 -2.588 9.930 1.00 95.44 190 TYR A C 1
ATOM 1491 O O . TYR A 1 190 ? -11.257 -2.368 10.865 1.00 95.44 190 TYR A O 1
ATOM 1499 N N . VAL A 1 191 ? -9.641 -1.654 9.485 1.00 92.94 191 VAL A N 1
ATOM 1500 C CA . VAL A 1 191 ? -9.575 -0.303 10.067 1.00 92.94 191 VAL A CA 1
ATOM 1501 C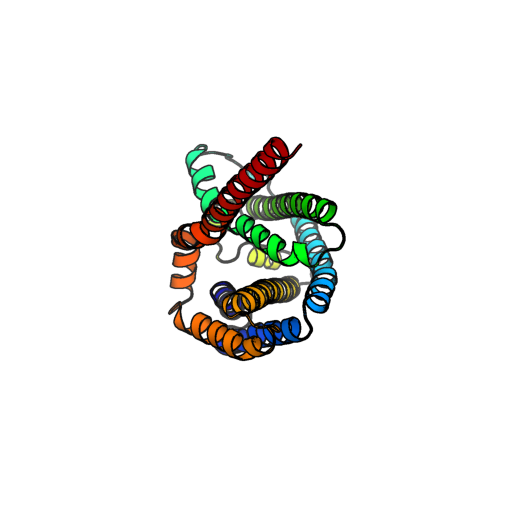 C . VAL A 1 191 ? -10.915 0.422 9.937 1.00 92.94 191 VAL A C 1
ATOM 1503 O O . VAL A 1 191 ? -11.372 1.037 10.899 1.00 92.94 191 VAL A O 1
ATOM 1506 N N . ASN A 1 192 ? -11.587 0.310 8.789 1.00 93.44 192 ASN A N 1
ATOM 1507 C CA . ASN A 1 192 ? -12.896 0.927 8.598 1.00 93.44 192 ASN A CA 1
ATOM 1508 C C . ASN A 1 192 ? -13.960 0.332 9.537 1.00 93.44 192 ASN A C 1
ATOM 1510 O O . ASN A 1 192 ? -14.752 1.066 10.119 1.00 93.44 192 ASN A O 1
ATOM 1514 N N . LEU A 1 193 ? -13.936 -0.983 9.776 1.00 95.69 193 LEU A N 1
ATOM 1515 C CA . LEU A 1 193 ? -14.816 -1.620 10.761 1.00 95.69 193 LEU A CA 1
ATOM 1516 C C . LEU A 1 193 ? -14.602 -1.074 12.179 1.00 95.69 193 LEU A C 1
ATOM 1518 O O . LEU A 1 193 ? -15.579 -0.829 12.888 1.00 95.69 193 LEU A O 1
ATOM 1522 N N . LEU A 1 194 ? -13.347 -0.859 12.586 1.00 93.38 194 LEU A N 1
ATOM 1523 C CA . LEU A 1 194 ? -13.027 -0.253 13.883 1.00 93.38 194 LEU A CA 1
ATOM 1524 C C . LEU A 1 194 ? -13.536 1.190 13.973 1.00 93.38 194 LEU A C 1
ATOM 1526 O O . LEU A 1 194 ? -14.152 1.560 14.973 1.00 93.38 194 LEU A O 1
ATOM 1530 N N . LEU A 1 195 ? -13.324 1.981 12.918 1.00 90.94 195 LEU A N 1
ATOM 1531 C CA . LEU A 1 195 ? -13.800 3.361 12.833 1.00 90.94 195 LEU A CA 1
ATOM 1532 C C . LEU A 1 195 ? -15.325 3.441 12.915 1.00 90.94 195 LEU A C 1
ATOM 1534 O O . LEU A 1 195 ? -15.856 4.201 13.720 1.00 90.94 195 LEU A O 1
ATOM 1538 N N . LEU A 1 196 ? -16.039 2.628 12.136 1.00 94.44 196 LEU A N 1
ATOM 1539 C CA . LEU A 1 196 ? -17.500 2.584 12.156 1.00 94.44 196 LEU A CA 1
ATOM 1540 C C . LEU A 1 196 ? -18.030 2.117 13.515 1.00 94.44 196 LEU A C 1
ATOM 1542 O O . LEU A 1 196 ? -18.978 2.704 14.033 1.00 94.44 196 LEU A O 1
ATOM 1546 N N . ALA A 1 197 ? -17.406 1.112 14.135 1.00 94.56 197 ALA A N 1
ATOM 1547 C CA . ALA A 1 197 ? -17.794 0.677 15.473 1.00 94.56 197 ALA A CA 1
ATOM 1548 C C . ALA A 1 197 ? -17.631 1.804 16.502 1.00 94.56 197 ALA A C 1
ATOM 1550 O O . ALA A 1 197 ? -18.522 2.007 17.325 1.00 94.56 197 ALA A O 1
ATOM 1551 N N . GLN A 1 198 ? -16.543 2.575 16.420 1.00 91.12 198 GLN A N 1
ATOM 1552 C CA . GLN A 1 198 ? -16.321 3.730 17.288 1.00 91.12 198 GLN A CA 1
ATOM 1553 C C . GLN A 1 198 ? -17.337 4.853 17.028 1.00 91.12 198 GLN A C 1
ATOM 1555 O O . GLN A 1 198 ? -17.876 5.409 17.983 1.00 91.12 198 GLN A O 1
ATOM 1560 N N . LEU A 1 199 ? -17.635 5.156 15.761 1.00 92.94 199 LEU A N 1
ATOM 1561 C CA . LEU A 1 199 ? -18.608 6.183 15.369 1.00 92.94 199 LEU A CA 1
ATOM 1562 C C . LEU A 1 199 ? -20.029 5.860 15.849 1.00 92.94 199 LEU A C 1
ATOM 1564 O O . LEU A 1 199 ? -20.737 6.750 16.311 1.00 92.94 199 LEU A O 1
ATOM 1568 N N . PHE A 1 200 ? -20.435 4.592 15.778 1.00 94.00 200 PHE A N 1
ATOM 1569 C CA . PHE A 1 200 ? -21.758 4.139 16.217 1.00 94.00 200 PHE A CA 1
ATOM 1570 C C . PHE A 1 200 ?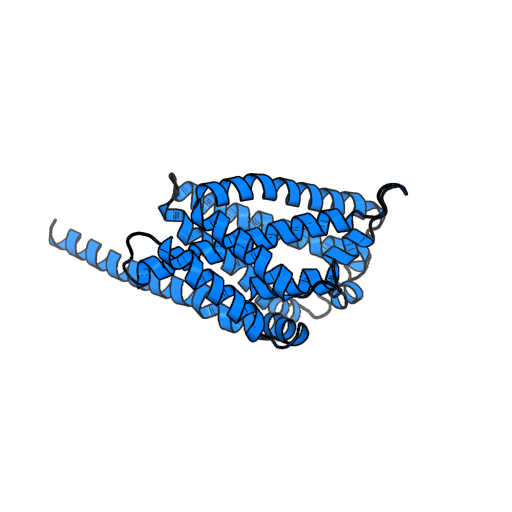 -21.804 3.696 17.689 1.00 94.00 200 PHE A C 1
ATOM 1572 O O . PHE A 1 200 ? -22.837 3.207 18.147 1.00 94.00 200 PHE A O 1
ATOM 1579 N N . GLY A 1 201 ? -20.705 3.832 18.440 1.00 92.44 201 GLY A N 1
ATOM 1580 C CA . GLY A 1 201 ? -20.637 3.425 19.849 1.00 92.44 201 GLY A CA 1
ATOM 1581 C C . GLY A 1 201 ? -20.839 1.920 20.077 1.00 92.44 201 GLY A C 1
ATOM 1582 O O . GLY A 1 201 ? -21.309 1.504 21.137 1.00 92.44 201 GLY A O 1
ATOM 1583 N N . LEU A 1 202 ? -20.517 1.086 19.086 1.00 93.62 202 LEU A N 1
ATOM 1584 C CA . LEU A 1 202 ? -20.684 -0.361 19.162 1.00 93.62 202 LEU A CA 1
ATOM 1585 C C . LEU A 1 202 ? -19.547 -0.999 19.961 1.00 93.62 202 LEU A C 1
ATOM 1587 O O . LEU A 1 202 ? -18.369 -0.769 19.700 1.00 93.62 202 LEU A O 1
ATOM 1591 N N . LYS A 1 203 ? -19.898 -1.900 20.885 1.00 88.62 203 LYS A N 1
ATOM 1592 C CA . LYS A 1 203 ? -18.911 -2.685 21.650 1.00 88.62 203 LYS A CA 1
ATOM 1593 C C . LYS A 1 203 ? -18.138 -3.688 20.786 1.00 88.62 203 LYS A C 1
ATOM 1595 O O . LYS A 1 203 ? -17.071 -4.139 21.187 1.00 88.62 203 LYS A O 1
ATOM 1600 N N . ASN A 1 204 ? -18.694 -4.089 19.642 1.00 91.06 204 ASN A N 1
ATOM 1601 C CA . ASN A 1 204 ? -18.104 -5.083 18.753 1.00 91.06 204 ASN A CA 1
ATOM 1602 C C . ASN A 1 204 ? -18.338 -4.692 17.288 1.00 91.06 204 ASN A C 1
ATOM 1604 O O . ASN A 1 204 ? -19.474 -4.443 16.891 1.00 91.06 204 ASN A O 1
ATOM 1608 N N . TYR A 1 205 ? -17.271 -4.686 16.488 1.00 94.94 205 TYR A N 1
ATOM 1609 C CA . TYR A 1 205 ? -17.321 -4.368 15.061 1.00 94.94 205 TYR A CA 1
ATOM 1610 C C . TYR A 1 205 ? -17.856 -5.519 14.196 1.00 94.94 205 TYR A C 1
ATOM 1612 O O . TYR A 1 205 ? -18.187 -5.304 13.033 1.00 94.94 205 TYR A O 1
ATOM 1620 N N . ARG A 1 206 ? -17.943 -6.754 14.715 1.00 95.12 206 ARG A N 1
ATOM 1621 C CA . ARG A 1 206 ? -18.291 -7.941 13.910 1.00 95.12 206 ARG A CA 1
ATOM 1622 C C . ARG A 1 206 ? -19.666 -7.856 13.246 1.00 95.12 206 ARG A C 1
ATOM 1624 O O . ARG A 1 206 ? -19.829 -8.371 12.145 1.00 95.12 206 ARG A O 1
ATOM 1631 N N . SER A 1 207 ? -20.632 -7.179 13.867 1.00 95.00 207 SER A N 1
ATOM 1632 C CA . SER A 1 207 ? -21.952 -6.938 13.264 1.00 95.00 207 SER A CA 1
ATOM 1633 C C . SER A 1 207 ? -21.885 -6.049 12.016 1.00 95.00 207 SER A C 1
ATOM 1635 O O . SER A 1 207 ? -22.766 -6.126 11.165 1.00 95.00 207 SER A O 1
ATOM 1637 N N . LEU A 1 208 ? -20.829 -5.243 11.874 1.00 97.25 208 LEU A N 1
ATOM 1638 C CA . LEU A 1 208 ? -20.618 -4.354 10.733 1.00 97.25 208 LEU A CA 1
ATOM 1639 C C . LEU A 1 208 ? -19.925 -5.036 9.551 1.00 97.25 208 LEU A C 1
ATOM 1641 O O . LEU A 1 208 ? -19.890 -4.444 8.473 1.00 97.25 208 LEU A O 1
ATOM 1645 N N . ILE A 1 209 ? -19.397 -6.257 9.711 1.00 97.62 209 ILE A N 1
ATOM 1646 C CA . ILE A 1 209 ? -18.624 -6.941 8.661 1.00 97.62 209 ILE A CA 1
ATOM 1647 C C . ILE A 1 209 ? -19.457 -7.087 7.389 1.00 97.62 209 ILE A C 1
ATOM 1649 O O . ILE A 1 209 ? -19.044 -6.617 6.334 1.00 97.62 209 ILE A O 1
ATOM 1653 N N . LEU A 1 210 ? -20.643 -7.691 7.485 1.00 97.38 210 LEU A N 1
ATOM 1654 C CA . LEU A 1 210 ? -21.472 -7.943 6.309 1.00 97.38 210 LEU A CA 1
ATOM 1655 C C . LEU A 1 210 ? -21.973 -6.640 5.648 1.00 97.38 210 LEU A C 1
ATOM 1657 O O . LEU A 1 210 ? -21.756 -6.493 4.444 1.00 97.38 210 LEU A O 1
ATOM 1661 N N . PRO A 1 211 ? -22.554 -5.662 6.379 1.00 96.94 211 PRO A N 1
ATOM 1662 C CA . PRO A 1 211 ? -22.940 -4.379 5.787 1.00 96.94 211 PRO A CA 1
ATOM 1663 C C . PRO A 1 211 ? -21.774 -3.659 5.102 1.00 96.94 211 PRO A C 1
ATOM 1665 O O . PRO A 1 211 ? -21.905 -3.191 3.973 1.00 96.94 211 PRO A O 1
ATOM 1668 N N . THR A 1 212 ? -20.607 -3.611 5.749 1.00 97.25 212 THR A N 1
ATOM 1669 C CA . THR A 1 212 ? -19.434 -2.914 5.204 1.00 97.25 212 THR A CA 1
ATOM 1670 C C . THR A 1 212 ? -18.877 -3.646 3.985 1.00 97.25 212 THR A C 1
ATOM 1672 O O . THR A 1 212 ? -18.480 -2.996 3.019 1.00 97.25 212 THR A O 1
ATOM 1675 N N . ALA A 1 213 ? -18.870 -4.984 3.982 1.00 97.88 213 ALA A N 1
ATOM 1676 C CA . ALA A 1 213 ? -18.412 -5.776 2.839 1.00 97.88 213 ALA A CA 1
ATOM 1677 C C . ALA A 1 213 ? -19.295 -5.535 1.608 1.00 97.88 213 ALA A C 1
ATOM 1679 O O . ALA A 1 213 ? -18.779 -5.300 0.514 1.00 97.88 213 ALA A O 1
ATOM 1680 N N . LEU A 1 214 ? -20.619 -5.507 1.802 1.00 97.56 214 LEU A N 1
ATOM 1681 C CA . LEU A 1 214 ? -21.574 -5.182 0.743 1.00 97.56 214 LEU A CA 1
ATOM 1682 C C . LEU A 1 214 ? -21.352 -3.768 0.200 1.00 97.56 214 LEU A C 1
ATOM 1684 O O . LEU A 1 214 ? -21.300 -3.590 -1.014 1.00 97.56 214 LEU A O 1
ATOM 1688 N N . LEU A 1 215 ? -21.142 -2.775 1.070 1.00 97.06 215 LEU A N 1
ATOM 1689 C CA . LEU A 1 215 ? -20.824 -1.413 0.633 1.00 97.06 215 LEU A CA 1
ATOM 1690 C C . LEU A 1 215 ? -19.515 -1.361 -0.164 1.00 97.06 215 LEU A C 1
ATOM 1692 O O . LEU A 1 215 ? -19.467 -0.720 -1.210 1.00 97.06 215 LEU A O 1
ATOM 1696 N N . TYR A 1 216 ? -18.463 -2.053 0.284 1.00 96.75 216 TYR A N 1
ATOM 1697 C CA . TYR A 1 216 ? -17.188 -2.104 -0.440 1.00 96.75 216 TYR A CA 1
ATOM 1698 C C . TYR A 1 216 ? -17.352 -2.675 -1.842 1.00 96.75 216 TYR A C 1
ATOM 1700 O O . TYR A 1 216 ? -16.770 -2.123 -2.776 1.00 96.75 216 TYR A O 1
ATOM 1708 N N . PHE A 1 217 ? -18.130 -3.749 -1.961 1.00 97.44 217 PHE A N 1
ATOM 1709 C CA . PHE A 1 217 ? -18.427 -4.414 -3.221 1.00 97.44 217 PHE A CA 1
ATOM 1710 C C . PHE A 1 217 ? -19.276 -3.542 -4.152 1.00 97.44 217 PHE A C 1
ATOM 1712 O O . PHE A 1 217 ? -18.914 -3.341 -5.306 1.00 97.44 217 PHE A O 1
ATOM 1719 N N . VAL A 1 218 ? -20.376 -2.966 -3.658 1.00 97.12 218 VAL A N 1
ATOM 1720 C CA . VAL A 1 218 ? -21.236 -2.096 -4.475 1.00 97.12 218 VAL A CA 1
ATOM 1721 C C . VAL A 1 218 ? -20.445 -0.886 -4.957 1.00 97.12 218 VAL A C 1
ATOM 1723 O O . VAL A 1 218 ? -20.408 -0.625 -6.157 1.00 97.12 218 VAL A O 1
ATOM 1726 N N . PHE A 1 219 ? -19.740 -0.192 -4.057 1.00 95.19 219 PHE A N 1
ATOM 1727 C CA . PHE A 1 219 ? -18.930 0.959 -4.445 1.00 95.19 219 PHE A CA 1
ATOM 1728 C C . PHE A 1 219 ? -17.799 0.583 -5.403 1.00 95.19 219 PHE A C 1
ATOM 1730 O O . PHE A 1 219 ? -17.536 1.349 -6.321 1.00 95.19 219 PHE A O 1
ATOM 1737 N N . SER A 1 220 ? -17.138 -0.571 -5.257 1.00 94.75 220 SER A N 1
ATOM 1738 C CA . SER A 1 220 ? -16.091 -0.956 -6.215 1.00 94.75 220 SER A CA 1
ATOM 1739 C C . SER A 1 220 ? -16.647 -1.220 -7.617 1.00 94.75 220 SER A C 1
ATOM 1741 O O . SER A 1 220 ? -15.947 -0.959 -8.594 1.00 94.75 220 SER A O 1
ATOM 1743 N N . VAL A 1 221 ? -17.897 -1.674 -7.740 1.00 94.44 221 VAL A N 1
ATOM 1744 C CA . VAL A 1 221 ? -18.564 -1.862 -9.037 1.00 94.44 221 VAL A CA 1
ATOM 1745 C C . VAL A 1 221 ? -19.004 -0.529 -9.650 1.00 94.44 221 VAL A C 1
ATOM 1747 O O . VAL A 1 221 ? -18.738 -0.302 -10.827 1.00 94.44 221 VAL A O 1
ATOM 1750 N N . VAL A 1 222 ? -19.634 0.362 -8.875 1.00 94.19 222 VAL A N 1
ATOM 1751 C CA . VAL A 1 222 ? -20.300 1.562 -9.430 1.00 94.19 222 VAL A CA 1
ATOM 1752 C C . VAL A 1 222 ? -19.426 2.816 -9.497 1.00 94.19 222 VAL A C 1
ATOM 1754 O O . VAL A 1 222 ? -19.784 3.760 -10.189 1.00 94.19 222 VAL A O 1
ATOM 1757 N N . GLN A 1 223 ? -18.304 2.868 -8.770 1.00 90.62 223 GLN A N 1
ATOM 1758 C CA . GLN A 1 223 ? -17.484 4.085 -8.662 1.00 90.62 223 GLN A CA 1
ATOM 1759 C C . GLN A 1 223 ? -16.804 4.486 -9.981 1.00 90.62 223 GLN A C 1
ATOM 1761 O O . GLN A 1 223 ? -16.532 5.666 -10.180 1.00 90.62 223 GLN A O 1
ATOM 1766 N N . PHE A 1 224 ? -16.518 3.520 -10.857 1.00 92.25 224 PHE A N 1
ATOM 1767 C CA . PHE A 1 224 ? -15.851 3.747 -12.139 1.00 92.25 224 PHE A CA 1
ATOM 1768 C C . PHE A 1 224 ? -16.525 2.919 -13.231 1.00 92.25 224 PHE A C 1
ATOM 1770 O O . PHE A 1 224 ? -16.758 1.720 -13.039 1.00 92.25 224 PHE A O 1
ATOM 1777 N N . GLU A 1 225 ? -16.799 3.538 -14.379 1.00 87.50 225 GLU A N 1
ATOM 1778 C CA . GLU A 1 225 ? -17.412 2.845 -15.517 1.00 87.50 225 GLU A CA 1
ATOM 1779 C C . GLU A 1 225 ? -16.417 1.882 -16.165 1.00 87.50 225 GLU A C 1
ATOM 1781 O O . GLU A 1 225 ? -16.764 0.755 -16.516 1.00 87.50 225 GLU A O 1
ATOM 1786 N N . ASN A 1 226 ? -15.153 2.293 -16.266 1.00 85.38 226 ASN A N 1
ATOM 1787 C CA . ASN A 1 226 ? -14.099 1.517 -16.906 1.00 85.38 226 ASN A CA 1
ATOM 1788 C C . ASN A 1 226 ? -12.727 1.739 -16.234 1.00 85.38 226 ASN A C 1
ATOM 1790 O O . ASN A 1 226 ? -12.551 2.575 -15.342 1.00 85.38 226 ASN A O 1
ATOM 1794 N N . SER A 1 227 ? -11.732 0.967 -16.674 1.00 83.62 227 SER A N 1
ATOM 1795 C CA . SER A 1 227 ? -10.365 1.021 -16.147 1.00 83.62 227 SER A CA 1
ATOM 1796 C C . SER A 1 227 ? -9.629 2.328 -16.467 1.00 83.62 227 SER A C 1
ATOM 1798 O O . SER A 1 227 ? -8.704 2.696 -15.739 1.00 83.62 227 SER A O 1
ATOM 1800 N N . LEU A 1 228 ? -10.028 3.050 -17.519 1.00 86.75 228 LEU A N 1
ATOM 1801 C CA . LEU A 1 228 ? -9.440 4.337 -17.889 1.00 86.75 228 LEU A CA 1
ATOM 1802 C C . LEU A 1 228 ? -9.870 5.437 -16.912 1.00 86.75 228 LEU A C 1
ATOM 1804 O O . LEU A 1 228 ? -9.020 6.209 -16.467 1.00 86.75 228 LEU A O 1
ATOM 1808 N N . ASP A 1 229 ? -11.134 5.442 -16.490 1.00 88.69 229 ASP A N 1
ATOM 1809 C CA . ASP A 1 229 ? -11.633 6.367 -15.467 1.00 88.69 229 ASP A CA 1
ATOM 1810 C C . ASP A 1 229 ? -10.937 6.152 -14.124 1.00 88.69 229 ASP A C 1
ATOM 1812 O O . ASP A 1 229 ? -10.508 7.115 -13.484 1.00 88.69 229 ASP A O 1
ATOM 1816 N N . LEU A 1 230 ? -10.747 4.888 -13.725 1.00 88.38 230 LEU A N 1
ATOM 1817 C CA . LEU A 1 230 ? -9.977 4.543 -12.529 1.00 88.38 230 LEU A CA 1
ATOM 1818 C C . LEU A 1 230 ? -8.550 5.106 -12.609 1.00 88.38 230 LEU A C 1
ATOM 1820 O O . LEU A 1 230 ? -8.072 5.723 -11.657 1.00 88.38 230 LEU A O 1
ATOM 1824 N N . ARG A 1 231 ? -7.861 4.915 -13.739 1.00 84.06 231 ARG A N 1
ATOM 1825 C CA . ARG A 1 231 ? -6.488 5.413 -13.927 1.00 84.06 231 ARG A CA 1
ATOM 1826 C C . ARG A 1 231 ? -6.423 6.929 -13.897 1.00 84.06 231 ARG A C 1
ATOM 1828 O O . ARG A 1 231 ? -5.540 7.481 -13.247 1.00 84.06 231 ARG A O 1
ATOM 1835 N N . ASN A 1 232 ? -7.358 7.595 -14.567 1.00 86.88 232 ASN A N 1
ATOM 1836 C CA . ASN A 1 232 ? -7.448 9.048 -14.561 1.00 86.88 232 ASN A CA 1
ATOM 1837 C C . ASN A 1 232 ? -7.682 9.575 -13.136 1.00 86.88 232 ASN A C 1
ATOM 1839 O O . ASN A 1 232 ? -7.013 10.514 -12.700 1.00 86.88 232 ASN A O 1
ATOM 1843 N N . PHE A 1 233 ? -8.563 8.918 -12.376 1.00 87.50 233 PHE A N 1
ATOM 1844 C CA . PHE A 1 233 ? -8.782 9.214 -10.965 1.00 87.50 233 PHE A CA 1
ATOM 1845 C C . PHE A 1 233 ? -7.503 9.067 -10.137 1.00 87.50 233 PHE A C 1
ATOM 1847 O O . PHE A 1 233 ? -7.131 10.011 -9.441 1.00 87.50 233 PHE A O 1
ATOM 1854 N N . ILE A 1 234 ? -6.801 7.935 -10.243 1.00 82.94 234 ILE A N 1
ATOM 1855 C CA . ILE A 1 234 ? -5.549 7.686 -9.511 1.00 82.94 234 ILE A CA 1
ATOM 1856 C C . ILE A 1 234 ? -4.477 8.725 -9.869 1.00 82.94 234 ILE A C 1
ATOM 1858 O O . ILE A 1 234 ? -3.841 9.281 -8.974 1.00 82.94 234 ILE A O 1
ATOM 1862 N N . ALA A 1 235 ? -4.299 9.020 -11.157 1.00 80.25 235 ALA A N 1
ATOM 1863 C CA . ALA A 1 235 ? -3.240 9.904 -11.633 1.00 80.25 235 ALA A CA 1
ATOM 1864 C C . ALA A 1 235 ? -3.474 11.381 -11.278 1.00 80.25 235 ALA A C 1
ATOM 1866 O O . ALA A 1 235 ? -2.525 12.082 -10.928 1.00 80.25 235 ALA A O 1
ATOM 1867 N N . ASN A 1 236 ? -4.719 11.860 -11.371 1.00 81.62 236 ASN A N 1
ATOM 1868 C CA . ASN A 1 236 ? -5.008 13.297 -11.328 1.00 81.62 236 ASN A CA 1
ATOM 1869 C C . ASN A 1 236 ? -5.773 13.752 -10.081 1.00 81.62 236 ASN A C 1
ATOM 1871 O O . ASN A 1 236 ? -5.644 14.907 -9.679 1.00 81.62 236 ASN A O 1
ATOM 1875 N N . TYR A 1 237 ? -6.560 12.874 -9.457 1.00 83.25 237 TYR A N 1
ATOM 1876 C CA . TYR A 1 237 ? -7.521 13.276 -8.424 1.00 83.25 237 TYR A CA 1
ATOM 1877 C C . TYR A 1 237 ? -7.269 12.617 -7.069 1.00 83.25 237 TYR A C 1
ATOM 1879 O O . TYR A 1 237 ? -7.508 13.247 -6.040 1.00 83.25 237 TYR A O 1
ATOM 1887 N N . PHE A 1 238 ? -6.755 11.387 -7.040 1.00 81.38 238 PHE A N 1
ATOM 1888 C CA . PHE A 1 238 ? -6.605 10.606 -5.813 1.00 81.38 238 PHE A CA 1
ATOM 1889 C C . PHE A 1 238 ? -5.793 11.339 -4.745 1.00 81.38 238 PHE A C 1
ATOM 1891 O O . PHE A 1 238 ? -6.212 11.367 -3.593 1.00 81.38 238 PHE A O 1
ATOM 1898 N N . PHE A 1 239 ? -4.724 12.032 -5.148 1.00 79.06 239 PHE A N 1
ATOM 1899 C CA . PHE A 1 239 ? -3.935 12.892 -4.263 1.00 79.06 239 PHE A CA 1
ATOM 1900 C C . PHE A 1 239 ? -4.777 13.951 -3.540 1.00 79.06 239 PHE A C 1
ATOM 1902 O O . PHE A 1 239 ? -4.679 14.113 -2.328 1.00 79.06 239 PHE A O 1
ATOM 1909 N N . LEU A 1 240 ? -5.640 14.662 -4.266 1.00 79.88 240 LEU A N 1
ATOM 1910 C CA . LEU A 1 240 ? -6.481 15.706 -3.676 1.00 79.88 240 LEU A CA 1
ATOM 1911 C C . LEU A 1 240 ? -7.546 15.116 -2.743 1.00 79.88 240 LEU A C 1
ATOM 1913 O O . LEU A 1 240 ? -7.857 15.713 -1.715 1.00 79.88 240 LEU A O 1
ATOM 1917 N N . PHE A 1 241 ? -8.079 13.940 -3.082 1.00 79.69 241 PHE A N 1
ATOM 1918 C CA . PHE A 1 241 ? -9.077 13.244 -2.268 1.00 79.69 241 PHE A CA 1
ATOM 1919 C C . PHE A 1 241 ? -8.495 12.602 -1.002 1.00 79.69 241 PHE A C 1
ATOM 1921 O O . PHE A 1 241 ? -9.202 12.512 0.002 1.00 79.69 241 PHE A O 1
ATOM 1928 N N . SER A 1 242 ? -7.238 12.154 -1.022 1.00 76.69 242 SER A N 1
ATOM 1929 C CA . SER A 1 242 ? -6.607 11.492 0.125 1.00 76.69 242 SER A CA 1
ATOM 1930 C C . SER A 1 242 ? -6.037 12.479 1.148 1.00 76.69 242 SER A C 1
ATOM 1932 O O . SER A 1 242 ? -6.046 12.188 2.346 1.00 76.69 242 SER A O 1
ATOM 1934 N N . LEU A 1 243 ? -5.614 13.672 0.709 1.00 78.75 243 LEU A N 1
ATOM 1935 C CA . LEU A 1 243 ? -5.007 14.708 1.555 1.00 78.75 243 LEU A CA 1
ATOM 1936 C C . LEU A 1 243 ? -5.789 15.024 2.846 1.00 78.75 243 LEU A C 1
ATOM 1938 O O . LEU A 1 243 ? -5.166 15.102 3.910 1.00 78.75 243 LEU A O 1
ATOM 1942 N N . PRO A 1 244 ? -7.128 15.195 2.828 1.00 80.44 244 PRO A N 1
ATOM 1943 C CA . PRO A 1 244 ? -7.871 15.458 4.053 1.00 80.44 244 PRO A CA 1
ATOM 1944 C C . PRO A 1 244 ? -7.768 14.315 5.067 1.00 80.44 244 PRO A C 1
ATOM 1946 O O . PRO A 1 244 ? -7.632 14.552 6.265 1.00 80.44 244 PRO A O 1
ATOM 1949 N N . VAL A 1 245 ? -7.803 13.069 4.601 1.00 75.00 245 VAL A N 1
ATOM 1950 C CA . VAL A 1 245 ? -7.792 11.895 5.479 1.00 75.00 245 VAL A CA 1
ATOM 1951 C C . VAL A 1 245 ? -6.389 11.622 6.017 1.00 75.00 245 VAL A C 1
ATOM 1953 O O . VAL A 1 245 ? -6.233 11.322 7.198 1.00 75.00 245 VAL A O 1
ATOM 1956 N N . GLU A 1 246 ? -5.371 11.764 5.171 1.00 73.56 246 GLU A N 1
ATOM 1957 C CA . GLU A 1 246 ? -3.982 11.435 5.506 1.00 73.56 246 GLU A CA 1
ATOM 1958 C C . GLU A 1 246 ? -3.249 12.563 6.238 1.00 73.56 246 GLU A C 1
ATOM 1960 O O . GLU A 1 246 ? -2.335 12.293 7.016 1.00 73.56 246 GLU A O 1
ATOM 1965 N N . PHE A 1 247 ? -3.633 13.821 6.005 1.00 75.19 247 PHE A N 1
ATOM 1966 C CA . PHE A 1 247 ? -2.921 14.981 6.543 1.00 75.19 247 PHE A CA 1
ATOM 1967 C C . PHE A 1 247 ? -3.802 15.889 7.400 1.00 75.19 247 PHE A C 1
ATOM 1969 O O . PHE A 1 247 ? -3.417 16.223 8.522 1.00 75.19 247 PHE A O 1
ATOM 1976 N N . LEU A 1 248 ? -4.997 16.261 6.930 1.00 79.69 248 LEU A N 1
ATOM 1977 C CA . LEU A 1 248 ? -5.843 17.212 7.661 1.00 79.69 248 LEU A CA 1
ATOM 1978 C C . LEU A 1 248 ? -6.392 16.616 8.964 1.00 79.69 248 LEU A C 1
ATOM 1980 O O . LEU A 1 248 ? -6.244 17.236 10.015 1.00 79.69 248 LEU A O 1
ATOM 1984 N N . ILE A 1 249 ? -6.977 15.414 8.927 1.00 78.75 249 ILE A N 1
ATOM 1985 C CA . ILE A 1 249 ? -7.524 14.754 10.125 1.00 78.75 249 ILE A CA 1
ATOM 1986 C C . ILE A 1 249 ? -6.434 14.535 11.190 1.00 78.75 249 ILE A C 1
ATOM 1988 O O . ILE A 1 249 ? -6.653 14.925 12.341 1.00 78.75 249 ILE A O 1
ATOM 1992 N N . PRO A 1 250 ? -5.247 13.983 10.869 1.00 77.19 250 PRO A N 1
ATOM 1993 C CA . PRO A 1 250 ? -4.200 13.779 11.868 1.00 77.19 250 PRO A CA 1
ATOM 1994 C C . PRO A 1 250 ? -3.654 15.095 12.415 1.00 77.19 250 PRO A C 1
ATOM 1996 O O . PRO A 1 250 ? -3.398 15.191 13.615 1.00 77.19 250 PRO A O 1
ATOM 1999 N N . LEU A 1 251 ? -3.526 16.123 11.570 1.00 83.19 251 LEU A N 1
ATOM 2000 C CA . LEU A 1 251 ? -3.115 17.456 12.001 1.00 83.19 251 LEU A CA 1
ATOM 2001 C C . LEU A 1 251 ? -4.135 18.068 12.967 1.00 83.19 251 LEU A C 1
ATOM 2003 O O . LEU A 1 251 ? -3.749 18.594 14.008 1.00 83.19 251 LEU A O 1
ATOM 2007 N N . MET A 1 252 ? -5.432 17.954 12.672 1.00 84.56 252 MET A N 1
ATOM 2008 C CA . MET A 1 252 ? -6.493 18.412 13.571 1.00 84.56 252 MET A CA 1
ATOM 2009 C C . MET A 1 252 ? -6.460 17.665 14.906 1.00 84.56 252 MET A C 1
ATOM 2011 O O . MET A 1 252 ? -6.505 18.298 15.959 1.00 84.56 252 MET A O 1
ATOM 2015 N N . LEU A 1 253 ? -6.323 16.335 14.882 1.00 81.94 253 LEU A N 1
ATOM 2016 C CA . LEU A 1 253 ? -6.193 15.528 16.098 1.00 81.94 253 LEU A CA 1
ATOM 2017 C C . LEU A 1 253 ? -4.950 15.914 16.910 1.00 81.94 253 LEU A C 1
ATOM 2019 O O . LEU A 1 253 ? -5.026 15.992 18.135 1.00 81.94 253 LEU A O 1
ATOM 2023 N N . LEU A 1 254 ? -3.829 16.200 16.244 1.00 83.44 254 LEU A N 1
ATOM 2024 C CA . LEU A 1 254 ? -2.602 16.656 16.891 1.00 83.44 254 LEU A CA 1
ATOM 2025 C C . LEU A 1 254 ? -2.793 18.028 17.546 1.00 83.44 254 LEU A C 1
ATOM 2027 O O . LEU A 1 254 ? -2.407 18.204 18.699 1.00 83.44 254 LEU A O 1
ATOM 2031 N N . ILE A 1 255 ? -3.421 18.979 16.850 1.00 88.69 255 ILE A N 1
ATOM 2032 C CA . ILE A 1 255 ? -3.730 20.307 17.397 1.00 88.69 255 ILE A CA 1
ATOM 2033 C C . ILE A 1 255 ? -4.625 20.171 18.634 1.00 88.69 255 ILE A C 1
ATOM 2035 O O . ILE A 1 255 ? -4.304 20.732 19.681 1.00 88.69 255 ILE A O 1
ATOM 2039 N N . ILE A 1 256 ? -5.696 19.374 18.555 1.00 88.38 256 ILE A N 1
ATOM 2040 C CA . ILE A 1 256 ? -6.599 19.120 19.688 1.00 88.38 256 ILE A CA 1
ATOM 2041 C C . ILE A 1 256 ? -5.834 18.494 20.864 1.00 88.38 256 ILE A C 1
ATOM 2043 O O . ILE A 1 256 ? -6.007 18.919 22.007 1.00 88.38 256 ILE A O 1
ATOM 2047 N N . ALA A 1 257 ? -4.965 17.515 20.602 1.00 85.25 257 ALA A N 1
ATOM 2048 C CA . ALA A 1 257 ? -4.162 16.870 21.637 1.00 85.25 257 ALA A CA 1
ATOM 2049 C C . ALA A 1 257 ? -3.170 17.840 22.305 1.00 85.25 257 ALA A C 1
ATOM 2051 O O . ALA A 1 257 ? -3.006 17.804 23.525 1.00 85.25 257 ALA A O 1
ATOM 2052 N N . LEU A 1 258 ? -2.533 18.728 21.534 1.00 88.88 258 LEU A N 1
ATOM 2053 C CA . LEU A 1 258 ? -1.614 19.743 22.058 1.00 88.88 258 LEU A CA 1
ATOM 2054 C C . LEU A 1 258 ? -2.336 20.789 22.917 1.00 88.88 258 LEU A C 1
ATOM 2056 O O . LEU A 1 258 ? -1.798 21.189 23.950 1.00 88.88 258 LEU A O 1
ATOM 2060 N N . ILE A 1 259 ? -3.545 21.200 22.520 1.00 91.69 259 ILE A N 1
ATOM 2061 C CA . ILE A 1 259 ? -4.378 22.125 23.302 1.00 91.69 259 ILE A CA 1
ATOM 2062 C C . ILE A 1 259 ? -4.769 21.478 24.637 1.00 91.69 259 ILE A C 1
ATOM 2064 O O . ILE A 1 259 ? -4.491 22.053 25.687 1.00 91.69 259 ILE A O 1
ATOM 2068 N N . ARG A 1 260 ? -5.295 20.245 24.619 1.00 84.56 260 ARG A N 1
ATOM 2069 C CA . ARG A 1 260 ? -5.691 19.521 25.844 1.00 84.56 260 ARG A CA 1
ATOM 2070 C C . ARG A 1 260 ? -4.526 19.275 26.802 1.00 84.56 260 ARG A C 1
ATOM 2072 O O . ARG A 1 260 ? -4.658 19.490 27.999 1.00 84.56 260 ARG A O 1
ATOM 2079 N N . LYS A 1 261 ? -3.356 18.889 26.279 1.00 82.88 261 LYS A N 1
ATOM 2080 C CA . LYS A 1 261 ? -2.153 18.687 27.103 1.00 82.88 261 LYS A CA 1
ATOM 2081 C C . LYS A 1 261 ? -1.684 19.989 27.762 1.00 82.88 261 LYS A C 1
ATOM 2083 O O . LYS A 1 261 ? -1.129 19.968 28.858 1.00 82.88 261 LYS A O 1
ATOM 2088 N N . LYS A 1 262 ? -1.862 21.130 27.088 1.00 75.25 262 LYS A N 1
ATOM 2089 C CA . LYS A 1 262 ? -1.538 22.443 27.655 1.00 75.25 262 LYS A CA 1
ATOM 2090 C C . LYS A 1 262 ? -2.485 22.795 28.805 1.00 75.25 262 LYS A C 1
ATOM 2092 O O . LYS A 1 262 ? -1.995 23.309 29.803 1.00 75.25 262 LYS A O 1
ATOM 2097 N N . GLU A 1 263 ? -3.775 22.483 28.673 1.00 71.81 263 GLU A N 1
ATOM 2098 C CA . GLU A 1 263 ? -4.791 22.682 29.718 1.00 71.81 263 GLU A CA 1
ATOM 2099 C C . GLU A 1 263 ? -4.523 21.814 30.962 1.00 71.81 263 GLU A C 1
ATOM 2101 O O . GLU A 1 263 ? -4.495 22.344 32.073 1.00 71.81 263 GLU A O 1
ATOM 2106 N N . GLU A 1 264 ? -4.223 20.519 30.793 1.00 71.94 264 GLU A N 1
ATOM 2107 C CA . GLU A 1 264 ? -3.840 19.624 31.906 1.00 71.94 264 GLU A CA 1
ATOM 2108 C C . GLU A 1 264 ? -2.592 20.130 32.651 1.00 71.94 264 GLU A C 1
ATOM 2110 O O . GLU A 1 264 ? -2.602 20.243 33.875 1.00 71.94 264 GLU A O 1
ATOM 2115 N N . ASN A 1 265 ? -1.546 20.533 31.918 1.00 69.19 265 ASN A N 1
ATOM 2116 C CA . ASN A 1 265 ? -0.313 21.059 32.514 1.00 69.19 265 ASN A CA 1
ATOM 2117 C C . ASN A 1 265 ? -0.497 22.425 33.207 1.00 69.19 265 ASN A C 1
ATOM 2119 O O . ASN A 1 265 ? 0.304 22.776 34.075 1.00 69.19 265 ASN A O 1
ATOM 2123 N N . SER A 1 266 ? -1.477 23.243 32.795 1.00 61.31 266 SER A N 1
ATOM 2124 C CA . SER A 1 266 ? -1.808 24.491 33.502 1.00 61.31 266 SER A CA 1
ATOM 2125 C C . SER A 1 266 ? -2.561 24.231 34.801 1.00 61.31 266 SER A C 1
ATOM 2127 O O . SER A 1 266 ? -2.254 24.878 35.795 1.00 61.31 266 SER A O 1
ATOM 2129 N N . ILE A 1 267 ? -3.467 23.249 34.819 1.00 62.31 267 ILE A N 1
ATOM 2130 C CA . ILE A 1 267 ? -4.220 22.871 36.021 1.00 62.31 267 ILE A CA 1
ATOM 2131 C C . ILE A 1 267 ? -3.276 22.276 37.078 1.00 62.31 267 ILE A C 1
ATOM 2133 O O . ILE A 1 267 ? -3.325 22.695 38.229 1.00 62.31 267 ILE A O 1
ATOM 2137 N N . GLU A 1 268 ? -2.344 21.394 36.691 1.00 58.28 268 GLU A N 1
ATOM 2138 C CA . GLU A 1 268 ? -1.334 20.840 37.614 1.00 58.28 268 GLU A CA 1
ATOM 2139 C C . GLU A 1 268 ? -0.444 21.917 38.260 1.00 58.28 268 GLU A C 1
ATOM 2141 O O . GLU A 1 268 ? -0.056 21.775 39.418 1.00 58.28 268 GLU A O 1
ATOM 2146 N N . LYS A 1 269 ? -0.141 23.006 37.539 1.00 58.09 269 LYS A N 1
ATOM 2147 C CA . LYS A 1 269 ? 0.664 24.130 38.050 1.00 58.09 269 LYS A CA 1
ATOM 2148 C C . LYS A 1 269 ? -0.090 25.067 38.991 1.00 58.09 269 LYS A C 1
ATOM 2150 O O . LYS A 1 269 ? 0.562 25.785 39.739 1.00 58.09 269 LYS A O 1
ATOM 2155 N N . GLU A 1 270 ? -1.417 25.109 38.929 1.00 54.09 270 GLU A N 1
ATOM 2156 C CA . GLU A 1 270 ? -2.241 25.917 39.840 1.00 54.09 270 GLU A CA 1
ATOM 2157 C C . GLU A 1 270 ? -2.587 25.162 41.135 1.00 54.09 270 GLU A C 1
ATOM 2159 O O . GLU A 1 270 ? -2.937 25.786 42.134 1.00 54.09 270 GLU A O 1
ATOM 2164 N N . THR A 1 271 ? -2.470 23.828 41.138 1.00 59.28 271 THR A N 1
ATOM 2165 C CA . THR A 1 271 ? -2.797 22.963 42.287 1.00 59.28 271 THR A CA 1
ATOM 2166 C C . THR A 1 271 ? -1.598 22.469 43.108 1.00 59.28 271 THR A C 1
ATOM 2168 O O . THR A 1 271 ? -1.817 21.775 44.102 1.00 59.28 271 THR A O 1
ATOM 2171 N N . GLY A 1 272 ? -0.358 22.774 42.706 1.00 43.59 272 GLY A N 1
ATOM 2172 C CA . GLY A 1 272 ? 0.883 22.382 43.400 1.00 43.59 272 GLY A CA 1
ATOM 2173 C C . GLY A 1 272 ? 1.636 23.570 43.978 1.00 43.59 272 GLY A C 1
ATOM 2174 O O . GLY A 1 272 ? 2.203 23.409 45.080 1.00 43.59 272 GLY A O 1
#

Radius of gyration: 21.59 Å; Cα contacts (8 Å, |Δi|>4): 190; chains: 1; bounding box: 46×50×66 Å

pLDDT: mean 86.07, std 9.8, range [43.59, 97.94]

Nearest PDB structures (foldseek):
  6f34-assembly1_A  TM=7.363E-01  e=9.117E-02  Geobacillus kaustophilus HTA426
  3l1l-assembly1_A-2  TM=7.172E-01  e=1.093E-01  Escherichia coli O157:H7
  7o82-assembly1_B  TM=7.291E-01  e=1.718E-01  Escherichia coli O157:H7
  5oqt-assembly1_A  TM=6.331E-01  e=6.676E-01  Geobacillus kaustophilus HTA426
  8ida-assembly1_B  TM=3.256E-01  e=2.581E-01  Homo sapiens

Sequence (272 aa):
STILREAGELMTTGVMRETPLVVFLAMIIFLAALASYWGVEVIARSSEVILPVIIIFLITIWALSVPNLDLANLKPVLADGWIPVIRASLPSIVFRGELFMLIFFLPQLRDKVKANRISQWAGQIIGLLLTINVVTQIAFFGAVEVGRMVIPTMTHAESIEFFGVLERVEIILIAFWITGITMKVTIFFYVNLLLLAQLFGLKNYRSLILPTALLYFVFSVVQFENSLDLRNFIANYFFLFSLPVEFLIPLMLLIIALIRKKEENSIEKETG

Solvent-accessible surface area (backbone atoms only — not comparable to full-atom values): 15033 Å² total; per-residue (Å²): 63,69,69,46,32,51,53,19,51,50,40,30,74,75,74,41,66,89,50,60,50,67,58,49,35,51,51,42,44,49,52,23,45,54,42,45,69,71,27,69,66,54,47,52,55,49,48,65,60,50,50,59,54,50,52,52,50,53,50,50,52,55,63,69,44,55,90,63,50,37,72,69,37,56,55,75,73,62,78,83,44,65,63,59,56,56,61,64,43,52,59,59,50,50,69,55,37,60,60,59,59,54,62,78,49,42,85,79,45,95,52,56,68,61,47,54,55,50,53,55,52,49,53,53,51,51,54,50,54,53,49,51,54,51,51,52,47,21,18,54,64,20,55,70,53,46,73,68,45,91,52,48,72,55,59,53,38,62,68,49,74,44,92,90,75,46,84,62,55,37,60,58,51,49,55,48,49,53,50,52,49,36,49,50,48,23,53,56,51,43,52,48,35,52,51,52,17,61,75,71,70,45,95,59,37,71,81,47,43,63,63,50,43,52,50,36,48,52,44,29,59,69,75,38,94,47,73,65,55,46,49,51,38,57,75,74,41,42,51,72,69,42,42,52,70,58,46,48,50,54,50,50,52,49,52,53,52,54,53,51,54,51,53,54,57,51,51,56,65,75,75,109

Foldseek 3Di:
DLLLLVLLQCCCPPPNVPDDSLVSSLVLLVLLLVQLLVHDVSLVVLCVVLVVLLVVLLVVLLVLLVVQFALCLCPPDQPVHCPVVVVVCLLVVLVVLLLVLVVLCLVVDPDNVVSVVVSVVVSVVVVVSVVSQVSSLSRRPHPVVCVVDPCSSLVSQCPRDDPVPCNPSSVVVSVSVSSVSSSVVSSVLSSVLVVVCVVVVHPDSSVVSVVSSVVSSVCSPPVDPDPVRSVCCSPPPVSVVSCCVSPVVVVVVVVVVVVVVVVVVVVVVVVD

Mean predicted aligned error: 6.99 Å